Protein AF-A0A9W6WVB5-F1 (afdb_monomer_lite)

Foldseek 3Di:
DPDPPVDDPCPPAAADDPPFPFQVVVLVVLQVCVVVVHDDDQADWTQTPVRHIDTNCVSHPCNVVVCCQPPVPVDPPVVVVCVVVVVVVVVVVVVVVVVVVVVVVVVVVVVVVVVVVVVVVVVVVVVCVVPPPPVVVPDDPPPVVVVVVVVVVVVVVVVCCVVVDDDDDDPDPPPPDPDDDDDDDDDDDDDDDDDPPDDDDDDDD

Structure (mmCIF, N/CA/C/O backbone):
data_AF-A0A9W6WVB5-F1
#
_entry.id   AF-A0A9W6WVB5-F1
#
loop_
_atom_site.group_PDB
_atom_site.id
_atom_site.type_symbol
_atom_site.label_atom_id
_atom_site.label_alt_id
_atom_site.label_comp_id
_atom_site.label_asym_id
_atom_site.label_entity_id
_atom_site.label_seq_id
_atom_site.pdbx_PDB_ins_code
_atom_site.Cartn_x
_atom_site.Cart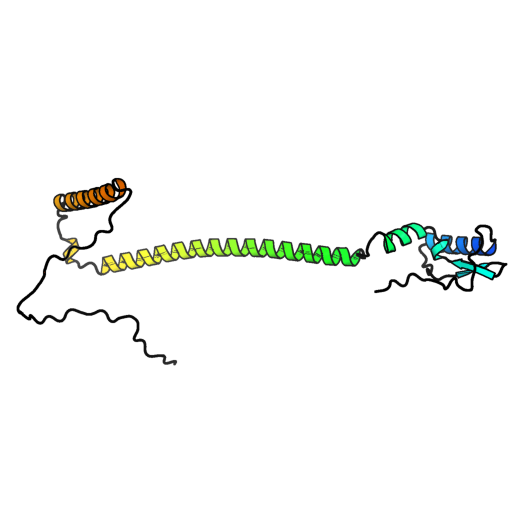n_y
_atom_site.Cartn_z
_atom_site.occupancy
_atom_site.B_iso_or_equiv
_atom_site.auth_seq_id
_atom_site.auth_comp_id
_atom_site.auth_asym_id
_atom_site.auth_atom_id
_atom_site.pdbx_PDB_model_num
ATOM 1 N N . MET A 1 1 ? -5.175 -12.514 -11.719 1.00 35.47 1 MET A N 1
ATOM 2 C CA . MET A 1 1 ? -5.211 -11.730 -12.967 1.00 35.47 1 MET A CA 1
ATOM 3 C C . MET A 1 1 ? -3.826 -11.850 -13.559 1.00 35.47 1 MET A C 1
ATOM 5 O O . MET A 1 1 ? -2.894 -11.428 -12.893 1.00 35.47 1 MET A O 1
ATOM 9 N N . LEU A 1 2 ? -3.673 -12.553 -14.685 1.00 35.03 2 LEU A N 1
ATOM 10 C CA . LEU A 1 2 ? -2.378 -12.648 -15.354 1.00 35.03 2 LEU A CA 1
ATOM 11 C C . LEU A 1 2 ? -2.014 -11.234 -15.793 1.00 35.03 2 LEU A C 1
ATOM 13 O O . LEU A 1 2 ? -2.687 -10.659 -16.649 1.00 35.03 2 LEU A O 1
ATOM 17 N N . THR A 1 3 ? -1.030 -10.644 -15.123 1.00 42.16 3 THR A N 1
ATOM 18 C CA . THR A 1 3 ? -0.390 -9.423 -15.581 1.00 42.16 3 THR A CA 1
ATOM 19 C C . THR A 1 3 ? 0.065 -9.695 -17.003 1.00 42.16 3 THR A C 1
ATOM 21 O O . THR A 1 3 ? 0.748 -10.681 -17.275 1.00 42.16 3 THR A O 1
ATOM 24 N N . ASN A 1 4 ? -0.407 -8.861 -17.923 1.00 47.16 4 ASN A N 1
ATOM 25 C CA . ASN A 1 4 ? 0.010 -8.851 -19.312 1.00 47.16 4 ASN A CA 1
ATOM 26 C C . ASN A 1 4 ? 1.457 -8.338 -19.338 1.00 47.16 4 ASN A C 1
ATOM 28 O O . ASN A 1 4 ? 1.728 -7.209 -19.735 1.00 47.16 4 ASN A O 1
ATOM 32 N N . VAL A 1 5 ? 2.383 -9.135 -18.798 1.00 54.31 5 VAL A N 1
ATOM 33 C CA . VAL A 1 5 ? 3.798 -9.027 -19.114 1.00 54.31 5 VAL A CA 1
ATOM 34 C C . VAL A 1 5 ? 3.801 -9.250 -20.613 1.00 54.31 5 VAL A C 1
ATOM 36 O O . VAL A 1 5 ? 3.463 -10.350 -21.045 1.00 54.31 5 VAL A O 1
ATOM 39 N N . GLY A 1 6 ? 4.006 -8.182 -21.385 1.00 52.47 6 GLY A N 1
ATOM 40 C CA . GLY A 1 6 ? 4.006 -8.200 -22.843 1.00 52.47 6 GLY A CA 1
ATOM 41 C C . GLY A 1 6 ? 5.079 -9.160 -23.335 1.00 52.47 6 GLY A C 1
ATOM 42 O O . GLY A 1 6 ? 6.199 -8.763 -23.628 1.00 52.47 6 GLY A O 1
ATOM 43 N N . GLY A 1 7 ? 4.748 -10.444 -23.332 1.00 57.16 7 GLY A N 1
ATOM 44 C CA . GLY A 1 7 ? 5.578 -11.520 -23.812 1.00 57.16 7 GLY A CA 1
ATOM 45 C C . GLY A 1 7 ? 5.371 -11.601 -25.306 1.00 57.16 7 GLY A C 1
ATOM 46 O O . GLY A 1 7 ? 4.250 -11.757 -25.786 1.00 57.16 7 GLY A O 1
ATOM 47 N N . TYR A 1 8 ? 6.460 -11.472 -26.038 1.00 58.94 8 TYR A N 1
ATOM 48 C CA . TYR A 1 8 ? 6.496 -11.773 -27.452 1.00 58.94 8 TYR A CA 1
ATOM 49 C C . TYR A 1 8 ? 6.905 -13.246 -27.605 1.00 58.94 8 TYR A C 1
ATOM 51 O O . TYR A 1 8 ? 7.750 -13.733 -26.847 1.00 58.94 8 TYR A O 1
ATOM 59 N N . PRO A 1 9 ? 6.302 -13.989 -28.543 1.00 56.44 9 PRO A N 1
ATOM 60 C CA . PRO A 1 9 ? 6.686 -15.370 -28.791 1.00 56.44 9 PRO A CA 1
ATOM 61 C C . PRO A 1 9 ? 8.095 -15.413 -29.405 1.00 56.44 9 PRO A C 1
ATOM 63 O O . PRO A 1 9 ? 8.292 -15.045 -30.562 1.00 56.44 9 PRO A O 1
ATOM 66 N N . MET A 1 10 ? 9.069 -15.877 -28.617 1.00 60.62 10 MET A N 1
ATOM 67 C CA . MET A 1 10 ? 10.468 -16.095 -29.027 1.00 60.62 10 MET A CA 1
ATOM 68 C C . MET A 1 10 ? 10.643 -17.262 -30.011 1.00 60.62 10 MET A C 1
ATOM 70 O O . MET A 1 10 ? 11.720 -17.416 -30.574 1.00 60.62 10 MET A O 1
ATOM 74 N N . ASP A 1 11 ? 9.610 -18.079 -30.249 1.00 61.88 11 ASP A N 1
ATOM 75 C CA . ASP A 1 11 ? 9.739 -19.325 -31.022 1.00 61.88 11 ASP A CA 1
ATOM 76 C C . ASP A 1 11 ? 10.232 -19.121 -32.468 1.00 61.88 11 ASP A C 1
ATOM 78 O O . ASP A 1 11 ? 10.827 -20.030 -33.038 1.00 61.88 11 ASP A O 1
ATOM 82 N N . ASN A 1 12 ? 10.029 -17.931 -33.052 1.00 71.12 12 ASN A N 1
ATOM 83 C CA . ASN A 1 12 ? 10.400 -17.628 -34.442 1.00 71.12 12 ASN A CA 1
ATOM 84 C C . ASN A 1 12 ? 11.332 -16.416 -34.605 1.00 71.12 12 ASN A C 1
ATOM 86 O O . ASN A 1 12 ? 11.679 -16.078 -35.737 1.00 71.12 12 ASN A O 1
ATOM 90 N N . PHE A 1 13 ? 11.718 -15.744 -33.518 1.00 75.31 13 PHE A N 1
ATOM 91 C CA . PHE A 1 13 ? 12.487 -14.499 -33.585 1.00 75.31 13 PHE A CA 1
ATOM 92 C C . PHE A 1 13 ? 13.658 -14.534 -32.613 1.00 75.31 13 PHE A C 1
ATOM 94 O O . PHE A 1 13 ? 13.507 -14.908 -31.454 1.00 75.31 13 PHE A O 1
ATOM 101 N N . THR A 1 14 ? 14.831 -14.118 -33.081 1.00 87.25 14 THR A N 1
ATOM 102 C CA . THR A 1 14 ? 16.026 -13.960 -32.252 1.00 87.25 14 THR A CA 1
ATOM 103 C C . THR A 1 14 ? 16.121 -12.527 -31.743 1.00 87.25 14 THR A C 1
ATOM 105 O O . THR A 1 14 ? 15.833 -11.580 -32.476 1.00 87.25 14 THR A O 1
ATOM 108 N N . TYR A 1 15 ? 16.531 -12.347 -30.486 1.00 87.88 15 TYR A N 1
ATOM 109 C CA . TYR A 1 15 ? 16.834 -11.011 -29.973 1.00 87.88 15 TYR A CA 1
ATOM 110 C C . TYR A 1 15 ? 18.116 -10.475 -30.629 1.00 87.88 15 TYR A C 1
ATOM 112 O O . TYR A 1 15 ? 19.052 -11.246 -30.865 1.00 87.88 15 TYR A O 1
ATOM 120 N N . CYS A 1 16 ? 18.157 -9.181 -30.948 1.00 89.69 16 CYS A N 1
ATOM 121 C CA . CYS A 1 16 ? 19.331 -8.566 -31.567 1.00 89.69 16 CYS A CA 1
ATOM 122 C C . CYS A 1 16 ? 20.558 -8.591 -30.645 1.00 89.69 16 CYS A C 1
ATOM 124 O O . CYS A 1 16 ? 20.440 -8.561 -29.421 1.00 89.69 16 CYS A O 1
ATOM 126 N N . SER A 1 17 ? 21.753 -8.626 -31.245 1.00 88.38 17 SER A N 1
ATOM 127 C CA . SER A 1 17 ? 22.994 -8.383 -30.501 1.00 88.38 17 SER A CA 1
ATOM 128 C C . SER A 1 17 ? 23.000 -6.954 -29.951 1.00 88.38 17 SER A C 1
ATOM 130 O O . SER A 1 17 ? 22.410 -6.061 -30.560 1.00 88.38 17 SER A O 1
ATOM 132 N N . SER A 1 18 ? 23.716 -6.716 -28.850 1.00 82.62 18 SER A N 1
ATOM 133 C CA . SER A 1 18 ? 23.875 -5.375 -28.262 1.00 82.62 18 SER A CA 1
ATOM 134 C C . SER A 1 18 ? 24.492 -4.358 -29.226 1.00 82.62 18 SER A C 1
ATOM 136 O O . SER A 1 18 ? 24.286 -3.159 -29.072 1.00 82.62 18 SER A O 1
ATOM 138 N N . ASP A 1 19 ? 25.239 -4.843 -30.218 1.00 85.50 19 ASP A N 1
ATOM 139 C CA . ASP A 1 19 ? 26.002 -4.018 -31.158 1.00 85.50 19 ASP A CA 1
ATOM 140 C C . ASP A 1 19 ? 25.236 -3.732 -32.464 1.00 85.50 19 ASP A C 1
ATOM 142 O O . ASP A 1 19 ? 25.793 -3.157 -33.400 1.00 85.50 19 ASP A O 1
ATOM 146 N N . ASP A 1 20 ? 23.969 -4.148 -32.563 1.00 91.44 20 ASP A N 1
ATOM 147 C CA . ASP A 1 20 ? 23.137 -3.870 -33.733 1.00 91.44 20 ASP A CA 1
ATOM 148 C C . ASP A 1 20 ? 22.820 -2.364 -33.828 1.00 91.44 20 ASP A C 1
ATOM 150 O O . ASP A 1 20 ? 22.287 -1.736 -32.903 1.00 91.44 20 ASP A O 1
ATOM 154 N N . ALA A 1 21 ? 23.174 -1.761 -34.964 1.00 91.19 21 ALA A N 1
ATOM 155 C CA . ALA A 1 21 ? 23.056 -0.320 -35.176 1.00 91.19 21 ALA A CA 1
ATOM 156 C C . ALA A 1 21 ? 21.591 0.152 -35.214 1.00 91.19 21 ALA A C 1
ATOM 158 O O . ALA A 1 21 ? 21.279 1.261 -34.776 1.00 91.19 21 ALA A O 1
ATOM 159 N N . VAL A 1 22 ? 20.679 -0.689 -35.709 1.00 92.75 22 VAL A N 1
ATOM 160 C CA . VAL A 1 22 ? 19.250 -0.366 -35.793 1.00 92.75 22 VAL A CA 1
ATOM 161 C C . VAL A 1 22 ? 18.620 -0.461 -34.410 1.00 92.75 22 VAL A C 1
ATOM 163 O O . VAL A 1 22 ? 17.901 0.450 -33.989 1.00 92.75 22 VAL A O 1
ATOM 166 N N . CYS A 1 23 ? 18.943 -1.518 -33.666 1.00 92.06 23 CYS A N 1
ATOM 167 C CA . CYS A 1 23 ? 18.436 -1.676 -32.314 1.00 92.06 23 CYS A CA 1
ATOM 168 C C . CYS A 1 23 ? 18.932 -0.570 -31.369 1.00 92.06 23 CYS A C 1
ATOM 170 O O . CYS A 1 23 ? 18.131 0.009 -30.633 1.00 92.06 23 CYS A O 1
ATOM 172 N N . SER A 1 24 ? 20.217 -0.215 -31.434 1.00 91.81 24 SER A N 1
ATOM 173 C CA . SER A 1 24 ? 20.784 0.869 -30.617 1.00 91.81 24 SER A CA 1
ATOM 174 C C . SER A 1 24 ? 20.188 2.247 -30.944 1.00 91.81 24 SER A C 1
ATOM 176 O O . SER A 1 24 ? 19.998 3.075 -30.051 1.00 91.81 24 SER A O 1
ATOM 178 N N . ALA A 1 25 ? 19.816 2.502 -32.202 1.00 93.19 25 ALA A N 1
ATOM 179 C CA . ALA A 1 25 ? 19.083 3.714 -32.569 1.00 93.19 25 ALA A CA 1
ATOM 180 C C . ALA A 1 25 ? 17.651 3.725 -31.996 1.00 93.19 25 ALA A C 1
ATOM 182 O O . ALA A 1 25 ? 17.182 4.748 -31.486 1.00 93.19 25 ALA A O 1
ATOM 183 N N . CYS A 1 26 ? 16.961 2.583 -32.048 1.00 93.12 26 CYS A N 1
ATOM 184 C CA . CYS A 1 26 ? 15.625 2.413 -31.479 1.00 93.12 26 CYS A CA 1
ATOM 185 C C . CYS A 1 26 ? 15.623 2.567 -29.947 1.00 93.12 26 CYS A C 1
ATOM 187 O O . CYS A 1 26 ? 14.789 3.302 -29.408 1.00 93.12 26 CYS A O 1
ATOM 189 N N . SER A 1 27 ? 16.585 1.955 -29.251 1.00 91.62 27 SER A N 1
ATOM 190 C CA . SER A 1 27 ? 16.731 2.080 -27.797 1.00 91.62 27 SER A CA 1
ATOM 191 C C . SER A 1 27 ? 17.041 3.506 -27.358 1.00 91.62 27 SER A C 1
ATOM 193 O O . SER A 1 27 ? 16.454 3.981 -26.380 1.00 91.62 27 SER A O 1
ATOM 195 N N . ALA A 1 28 ? 17.884 4.226 -28.103 1.00 93.12 28 ALA A N 1
ATOM 196 C CA . ALA A 1 28 ? 18.161 5.634 -27.842 1.00 93.12 28 ALA A CA 1
ATOM 197 C C . ALA A 1 28 ? 16.881 6.479 -27.915 1.00 93.12 28 ALA A C 1
ATOM 199 O O . ALA A 1 28 ? 16.617 7.261 -27.004 1.00 93.12 28 ALA A O 1
ATOM 200 N N . ASN A 1 29 ? 16.044 6.269 -28.937 1.00 93.69 29 ASN A N 1
ATOM 201 C CA . ASN A 1 29 ? 14.778 6.989 -29.089 1.00 93.69 29 ASN A CA 1
ATOM 202 C C . ASN A 1 29 ? 13.807 6.702 -27.929 1.00 93.69 29 ASN A C 1
ATOM 204 O O . ASN A 1 29 ? 13.289 7.627 -27.303 1.00 93.69 29 ASN A O 1
ATOM 208 N N . TRP A 1 30 ? 13.617 5.427 -27.572 1.00 93.12 30 TRP A N 1
ATOM 209 C CA . TRP A 1 30 ? 12.780 5.055 -26.424 1.00 93.12 30 TRP A CA 1
ATOM 210 C C . TRP A 1 30 ? 13.305 5.630 -25.111 1.00 93.12 30 TRP A C 1
ATOM 212 O O . TRP A 1 30 ? 12.521 6.086 -24.283 1.00 93.12 30 TRP A O 1
ATOM 222 N N . THR A 1 31 ? 14.623 5.660 -24.932 1.00 91.50 31 THR A N 1
ATOM 223 C CA . THR A 1 31 ? 15.254 6.242 -23.745 1.00 91.50 31 THR A CA 1
ATOM 224 C C . THR A 1 31 ? 15.058 7.756 -23.701 1.00 91.50 31 THR A C 1
ATOM 226 O O . THR A 1 31 ? 14.773 8.306 -22.640 1.00 91.50 31 THR A O 1
ATOM 229 N N . THR A 1 32 ? 15.153 8.449 -24.839 1.00 93.56 32 THR A N 1
ATOM 230 C CA . THR A 1 32 ? 14.854 9.885 -24.924 1.00 93.56 32 THR A CA 1
ATOM 231 C C . THR A 1 32 ? 13.395 10.175 -24.585 1.00 93.56 32 THR A C 1
ATOM 233 O O . THR A 1 32 ? 13.145 11.035 -23.742 1.00 93.56 32 THR A O 1
ATOM 236 N N . ALA A 1 33 ? 12.449 9.438 -25.173 1.00 90.94 33 ALA A N 1
ATOM 237 C CA . ALA A 1 33 ? 11.023 9.577 -24.876 1.00 90.94 33 ALA A CA 1
ATOM 238 C C . ALA A 1 33 ? 10.728 9.302 -23.390 1.00 90.94 33 ALA A C 1
ATOM 240 O O . ALA A 1 33 ? 10.061 10.094 -22.727 1.00 90.94 33 ALA A O 1
ATOM 241 N N . TYR A 1 34 ? 11.319 8.242 -22.830 1.00 88.81 34 TYR A N 1
ATOM 242 C CA . TYR A 1 34 ? 11.208 7.918 -21.409 1.00 88.81 34 TYR A CA 1
ATOM 243 C C . TYR A 1 34 ? 11.729 9.052 -20.513 1.00 88.81 34 TYR A C 1
ATOM 245 O O . TYR A 1 34 ? 11.042 9.483 -19.588 1.00 88.81 34 TYR A O 1
ATOM 253 N N . ASN A 1 35 ? 12.913 9.592 -20.815 1.00 90.00 35 ASN A N 1
ATOM 254 C CA . ASN A 1 35 ? 13.504 10.698 -20.055 1.00 90.00 35 ASN A CA 1
ATOM 255 C C . ASN A 1 35 ? 12.709 12.007 -20.190 1.00 90.00 35 ASN A C 1
ATOM 257 O O . ASN A 1 35 ? 12.727 12.831 -19.277 1.00 90.00 35 ASN A O 1
ATOM 261 N N . ALA A 1 36 ? 12.001 12.200 -21.304 1.00 92.62 36 ALA A N 1
ATOM 262 C CA . ALA A 1 36 ? 11.077 13.314 -21.506 1.00 92.62 36 ALA A CA 1
ATOM 263 C C . ALA A 1 36 ? 9.736 13.133 -20.762 1.00 92.62 36 ALA A C 1
ATOM 265 O O . ALA A 1 36 ? 8.912 14.047 -20.756 1.00 92.62 36 ALA A O 1
ATOM 266 N N . GLY A 1 37 ? 9.515 11.982 -20.116 1.00 87.31 37 GLY A N 1
ATOM 267 C CA . GLY A 1 37 ? 8.251 11.638 -19.464 1.00 87.31 37 GLY A CA 1
ATOM 268 C C . GLY A 1 37 ? 7.144 11.259 -20.450 1.00 87.31 37 GLY A C 1
ATOM 269 O O . GLY A 1 37 ? 5.968 11.249 -20.081 1.00 87.31 37 GLY A O 1
ATOM 270 N N . GLU A 1 38 ? 7.497 10.967 -21.701 1.00 89.56 38 GLU A N 1
ATOM 271 C CA . GLU A 1 38 ? 6.557 10.485 -22.702 1.00 89.56 38 GLU A CA 1
ATOM 272 C C . GLU A 1 38 ? 6.243 9.002 -22.486 1.00 89.56 38 GLU A C 1
ATOM 274 O O . GLU A 1 38 ? 7.054 8.214 -21.993 1.00 89.56 38 GLU A O 1
ATOM 279 N N . TYR A 1 39 ? 5.030 8.606 -22.868 1.00 84.38 39 TYR A N 1
ATOM 280 C CA . TYR A 1 39 ? 4.605 7.221 -22.755 1.00 84.38 39 TYR A CA 1
ATOM 281 C C . TYR A 1 39 ? 5.256 6.366 -23.845 1.00 84.38 39 TYR A C 1
ATOM 283 O O . TYR A 1 39 ? 4.928 6.490 -25.026 1.00 84.38 39 TYR A O 1
ATOM 291 N N . VAL A 1 40 ? 6.128 5.447 -23.432 1.00 85.81 40 VAL A N 1
ATOM 292 C CA . VAL A 1 40 ? 6.693 4.414 -24.303 1.00 85.81 40 VAL A CA 1
ATOM 293 C C . VAL A 1 40 ? 5.948 3.100 -24.049 1.00 85.81 40 VAL A C 1
ATOM 295 O O . VAL A 1 40 ? 6.002 2.576 -22.934 1.00 85.81 40 VAL A O 1
ATOM 298 N N . PRO A 1 41 ? 5.255 2.530 -25.051 1.00 84.19 41 PRO A N 1
ATOM 299 C CA . PRO A 1 41 ? 4.610 1.232 -24.900 1.00 84.19 41 PRO A CA 1
ATOM 300 C C . PRO A 1 41 ? 5.654 0.155 -24.597 1.00 84.19 41 PRO A C 1
ATOM 302 O O . PRO A 1 41 ? 6.660 0.073 -25.299 1.00 84.19 41 PRO A O 1
ATOM 305 N N . SER A 1 42 ? 5.401 -0.718 -23.619 1.00 80.25 42 SER A N 1
ATOM 306 C CA . SER A 1 42 ? 6.296 -1.840 -23.276 1.00 80.25 42 SER A CA 1
ATOM 307 C C . SER A 1 42 ? 6.386 -2.910 -24.370 1.00 80.25 42 SER A C 1
ATOM 309 O O . SER A 1 42 ? 7.314 -3.708 -24.382 1.00 80.25 42 SER A O 1
ATOM 311 N N . THR A 1 43 ? 5.434 -2.917 -25.303 1.00 83.00 43 THR A N 1
ATOM 312 C CA . THR A 1 43 ? 5.393 -3.814 -26.465 1.00 83.00 43 THR A CA 1
ATOM 313 C C . THR A 1 43 ? 5.976 -3.176 -27.728 1.00 83.00 43 THR A C 1
ATOM 315 O O . THR A 1 43 ? 5.822 -3.735 -28.813 1.00 83.00 43 THR A O 1
ATOM 318 N N . ALA A 1 44 ? 6.568 -1.980 -27.634 1.00 87.44 44 ALA A N 1
ATOM 319 C CA . ALA A 1 44 ? 7.196 -1.343 -28.784 1.00 87.44 44 ALA A CA 1
ATOM 320 C C . ALA A 1 44 ? 8.417 -2.165 -29.215 1.00 87.44 44 ALA A C 1
ATOM 322 O O . ALA A 1 44 ? 9.298 -2.453 -28.405 1.00 87.44 44 ALA A O 1
ATOM 323 N N . MET A 1 45 ? 8.441 -2.544 -30.492 1.00 88.44 45 MET A N 1
ATOM 324 C CA . MET A 1 45 ? 9.462 -3.411 -31.072 1.00 88.44 45 MET A CA 1
ATOM 325 C C . MET A 1 45 ? 10.163 -2.730 -32.242 1.00 88.44 45 MET A C 1
ATOM 327 O O . MET A 1 45 ? 9.566 -1.924 -32.958 1.00 88.44 45 MET A O 1
ATOM 331 N N . CYS A 1 46 ? 11.417 -3.101 -32.448 1.00 91.19 46 CYS A N 1
ATOM 332 C CA . CYS A 1 46 ? 12.246 -2.683 -33.567 1.00 91.19 46 CYS A CA 1
ATOM 333 C C . CYS A 1 46 ? 12.895 -3.929 -34.179 1.00 91.19 46 CYS A C 1
ATOM 335 O O . CYS A 1 46 ? 13.247 -4.857 -33.450 1.00 91.19 46 CYS A O 1
ATOM 337 N N . VAL A 1 47 ? 12.992 -3.975 -35.508 1.00 91.25 47 VAL A N 1
ATOM 338 C CA . VAL A 1 47 ? 13.581 -5.102 -36.245 1.00 91.25 47 VAL A CA 1
ATOM 339 C C . VAL A 1 47 ? 14.947 -4.665 -36.756 1.00 91.25 47 VAL A C 1
ATOM 341 O O . VAL A 1 47 ? 15.026 -3.671 -37.477 1.00 91.25 47 VAL A O 1
ATOM 344 N N . GLY A 1 48 ? 15.997 -5.380 -36.356 1.00 89.12 48 GLY A N 1
ATOM 345 C CA . GLY A 1 48 ? 17.374 -5.114 -36.767 1.00 89.12 48 GLY A CA 1
ATOM 346 C C . GLY A 1 48 ? 17.703 -5.637 -38.165 1.00 89.12 48 GLY A C 1
ATOM 347 O O . GLY A 1 48 ? 16.889 -6.302 -38.811 1.00 89.12 48 GLY A O 1
ATOM 348 N N . ASP A 1 49 ? 18.930 -5.385 -38.622 1.00 84.81 49 ASP A N 1
ATOM 349 C CA . ASP A 1 49 ? 19.352 -5.647 -40.011 1.00 84.81 49 ASP A CA 1
ATOM 350 C C . ASP A 1 49 ? 19.296 -7.134 -40.404 1.00 84.81 49 ASP A C 1
ATOM 352 O O . ASP A 1 49 ? 19.102 -7.484 -41.569 1.00 84.81 49 ASP A O 1
ATOM 356 N N . SER A 1 50 ? 19.441 -8.030 -39.426 1.00 83.88 50 SER A N 1
ATOM 357 C CA . SER A 1 50 ? 19.406 -9.488 -39.619 1.00 83.88 50 SER A CA 1
ATOM 358 C C . SER A 1 50 ? 18.013 -10.111 -39.448 1.00 83.88 50 SER A C 1
ATOM 360 O O . SER A 1 50 ? 17.882 -11.335 -39.471 1.00 83.88 50 SER A O 1
ATOM 362 N N . GLY A 1 51 ? 16.968 -9.295 -39.260 1.00 86.06 51 GLY A N 1
ATOM 363 C CA . GLY A 1 51 ? 15.623 -9.773 -38.913 1.00 86.06 51 GLY A CA 1
ATOM 364 C C . GLY A 1 51 ? 15.468 -10.170 -37.440 1.00 86.06 51 GLY A C 1
ATOM 365 O O . GLY A 1 51 ? 14.443 -10.734 -37.058 1.00 86.06 51 GLY A O 1
ATOM 366 N N . CYS A 1 52 ? 16.473 -9.874 -36.613 1.00 89.00 52 CYS A N 1
ATOM 367 C CA . CYS A 1 52 ? 16.378 -9.948 -35.161 1.00 89.00 52 CYS A CA 1
ATOM 368 C C . CYS A 1 52 ? 15.440 -8.859 -34.621 1.00 89.00 52 CYS A C 1
ATOM 370 O O . CYS A 1 52 ? 15.171 -7.866 -35.299 1.00 89.00 52 CYS A O 1
ATOM 372 N N . ILE A 1 53 ? 14.955 -9.017 -33.393 1.00 89.94 53 ILE A N 1
ATOM 373 C CA . ILE A 1 53 ? 14.066 -8.044 -32.750 1.00 89.94 53 ILE A CA 1
ATOM 374 C C . ILE A 1 53 ? 14.677 -7.475 -31.477 1.00 89.94 53 ILE A C 1
ATOM 376 O O . ILE A 1 53 ? 15.429 -8.151 -30.777 1.00 89.94 53 ILE A O 1
ATOM 380 N N . CYS A 1 54 ? 14.305 -6.247 -31.140 1.00 89.81 54 CYS A N 1
ATOM 381 C CA . CYS A 1 54 ? 14.519 -5.704 -29.810 1.00 89.81 54 CYS A CA 1
ATOM 382 C C . CYS A 1 54 ? 13.343 -4.862 -29.331 1.00 89.81 54 CYS A C 1
ATOM 384 O O . CYS A 1 54 ? 12.498 -4.438 -30.124 1.00 89.81 54 CYS A O 1
ATOM 386 N N . LEU A 1 55 ? 13.242 -4.699 -28.013 1.00 89.25 55 LEU A N 1
ATOM 387 C CA . LEU A 1 55 ? 12.020 -4.241 -27.357 1.00 89.25 55 LEU A CA 1
ATOM 388 C C . LEU A 1 55 ? 12.301 -3.133 -26.366 1.00 89.25 55 LEU A C 1
ATOM 390 O O . LEU A 1 55 ? 13.250 -3.201 -25.585 1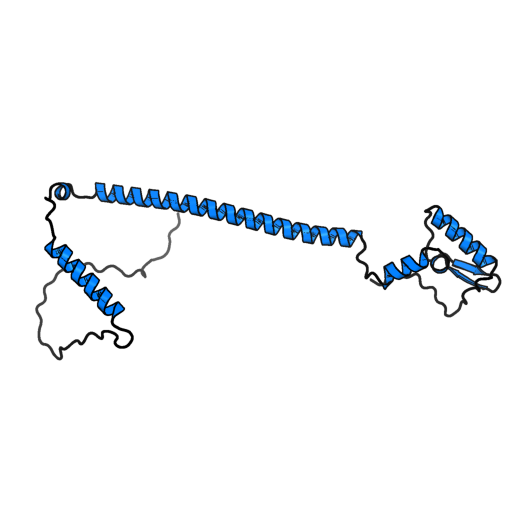.00 89.25 55 LEU A O 1
ATOM 394 N N . SER A 1 56 ? 11.390 -2.170 -26.315 1.00 89.00 56 SER A N 1
ATOM 395 C CA . SER A 1 56 ? 11.465 -1.061 -25.368 1.00 89.00 56 SER A CA 1
ATOM 396 C C . SER A 1 56 ? 11.522 -1.535 -23.915 1.00 89.00 56 SER A C 1
ATOM 398 O O . SER A 1 56 ? 12.289 -0.991 -23.126 1.00 89.00 56 SER A O 1
ATOM 400 N N . SER A 1 57 ? 10.787 -2.588 -23.544 1.00 85.12 57 SER A N 1
ATOM 401 C CA . SER A 1 57 ? 10.800 -3.133 -22.179 1.00 85.12 57 SER A CA 1
ATOM 402 C C . SER A 1 57 ? 12.157 -3.694 -21.745 1.00 85.12 57 SER A C 1
ATOM 404 O O . SER A 1 57 ? 12.416 -3.809 -20.550 1.00 85.12 57 SER A O 1
ATOM 406 N N . CYS A 1 58 ? 12.998 -4.096 -22.700 1.00 85.94 58 CYS A N 1
ATOM 407 C CA . CYS A 1 58 ? 14.314 -4.676 -22.443 1.00 85.94 58 CYS A CA 1
ATOM 408 C C . CYS A 1 58 ? 15.434 -3.630 -22.516 1.00 85.94 58 CYS A C 1
ATOM 410 O O . CYS A 1 58 ? 16.436 -3.781 -21.827 1.00 85.94 58 CYS A O 1
ATOM 412 N N . GLU A 1 59 ? 15.247 -2.582 -23.316 1.00 87.69 59 GLU A N 1
ATOM 413 C CA . GLU A 1 59 ? 16.266 -1.561 -23.582 1.00 87.69 59 GLU A CA 1
ATOM 414 C C . GLU A 1 59 ? 16.106 -0.281 -22.742 1.00 87.69 59 GLU A C 1
ATOM 416 O O . GLU A 1 59 ? 17.040 0.509 -22.624 1.00 87.69 59 GLU A O 1
ATOM 421 N N . THR A 1 60 ? 14.926 -0.030 -22.167 1.00 87.00 60 THR A N 1
ATOM 422 C CA . THR A 1 60 ? 14.688 1.178 -21.358 1.00 87.00 60 THR A CA 1
ATOM 423 C C . THR A 1 60 ? 15.313 1.076 -19.959 1.00 87.00 60 THR A C 1
ATOM 425 O O . THR A 1 60 ? 15.343 -0.003 -19.363 1.00 87.00 60 THR A O 1
ATOM 428 N N . PRO A 1 61 ? 15.758 2.205 -19.368 1.00 83.50 61 PRO A N 1
ATOM 429 C CA . PRO A 1 61 ? 16.440 2.210 -18.068 1.00 83.50 61 PRO A CA 1
ATOM 430 C C . PRO A 1 61 ? 15.559 1.748 -16.895 1.00 83.50 61 PRO A C 1
ATOM 432 O O . PRO A 1 61 ? 16.084 1.336 -15.870 1.00 83.50 61 PRO A O 1
ATOM 435 N N . ASN A 1 62 ? 14.231 1.760 -17.045 1.00 81.38 62 ASN A N 1
ATOM 436 C CA . ASN A 1 62 ? 13.283 1.295 -16.026 1.00 81.38 62 ASN A CA 1
ATOM 437 C C . ASN A 1 62 ? 13.118 -0.233 -15.985 1.00 81.38 62 ASN A C 1
ATOM 439 O O . ASN A 1 62 ? 12.229 -0.737 -15.299 1.00 81.38 62 ASN A O 1
ATOM 443 N N . ARG A 1 63 ? 13.896 -0.989 -16.768 1.00 83.06 63 ARG A N 1
ATOM 444 C CA . ARG A 1 63 ? 13.762 -2.447 -16.860 1.00 83.06 63 ARG A CA 1
ATOM 445 C C . ARG A 1 63 ? 13.851 -3.108 -15.488 1.00 83.06 63 ARG A C 1
ATOM 447 O O . ARG A 1 63 ? 12.971 -3.889 -15.137 1.00 83.06 63 ARG A O 1
ATOM 454 N N . ASP A 1 64 ? 14.903 -2.809 -14.734 1.00 81.50 64 ASP A N 1
ATOM 455 C CA . ASP A 1 64 ? 15.178 -3.498 -13.473 1.00 81.50 64 ASP A CA 1
ATOM 456 C C . ASP A 1 64 ? 14.143 -3.132 -12.405 1.00 81.50 64 ASP A C 1
ATOM 458 O O . ASP A 1 64 ? 13.607 -4.025 -11.750 1.00 81.50 64 ASP A O 1
ATOM 462 N N . ASP A 1 65 ? 13.767 -1.856 -12.325 1.00 80.31 65 ASP A N 1
ATOM 463 C CA . ASP A 1 65 ? 12.688 -1.382 -11.454 1.00 80.31 65 ASP A CA 1
ATOM 464 C C . ASP A 1 65 ? 11.353 -2.053 -11.817 1.00 80.31 65 ASP A C 1
ATOM 466 O O . ASP A 1 65 ? 10.669 -2.594 -10.952 1.00 80.31 65 ASP A O 1
ATOM 470 N N . THR A 1 66 ? 11.027 -2.156 -13.111 1.00 75.38 66 THR A N 1
ATOM 471 C CA . THR A 1 66 ? 9.814 -2.847 -13.589 1.00 75.38 66 THR A CA 1
ATOM 472 C C . THR A 1 66 ? 9.833 -4.343 -13.260 1.00 75.38 66 THR A C 1
ATOM 474 O O . THR A 1 66 ? 8.782 -4.937 -13.002 1.00 75.38 66 THR A O 1
ATOM 477 N N . ILE A 1 67 ? 11.003 -4.988 -13.283 1.00 77.56 67 ILE A N 1
ATOM 478 C CA . ILE A 1 67 ? 11.145 -6.395 -12.887 1.00 77.56 67 ILE A CA 1
ATOM 479 C C . ILE A 1 67 ? 10.914 -6.529 -11.380 1.00 77.56 67 ILE A C 1
ATOM 481 O O . ILE A 1 67 ? 10.130 -7.380 -10.960 1.00 77.56 67 ILE A O 1
ATOM 485 N N . VAL A 1 68 ? 11.549 -5.688 -10.567 1.00 80.31 68 VAL A N 1
ATOM 486 C CA . VAL A 1 68 ? 11.392 -5.718 -9.107 1.00 80.31 68 VAL A CA 1
ATOM 487 C C . VAL A 1 68 ? 9.941 -5.439 -8.709 1.00 80.31 68 VAL A C 1
ATOM 489 O O . VAL A 1 68 ? 9.370 -6.200 -7.926 1.00 80.31 68 VAL A O 1
ATOM 492 N N . ASP A 1 69 ? 9.311 -4.427 -9.296 1.00 73.50 69 ASP A N 1
ATOM 493 C CA . ASP A 1 69 ? 7.934 -4.044 -8.983 1.00 73.50 69 ASP A CA 1
ATOM 494 C C . ASP A 1 69 ? 6.918 -5.128 -9.357 1.00 73.50 69 ASP A C 1
ATOM 496 O O . ASP A 1 69 ? 5.950 -5.340 -8.631 1.00 73.50 69 ASP A O 1
ATOM 500 N N . ASN A 1 70 ? 7.133 -5.850 -10.462 1.00 70.06 70 ASN A N 1
ATOM 501 C CA . ASN A 1 70 ? 6.206 -6.898 -10.895 1.00 70.06 70 ASN A CA 1
ATOM 502 C C . ASN A 1 70 ? 6.444 -8.254 -10.214 1.00 70.06 70 ASN A C 1
ATOM 504 O O . ASN A 1 70 ? 5.491 -9.017 -10.039 1.00 70.06 70 ASN A O 1
ATOM 508 N N . TRP A 1 71 ? 7.694 -8.585 -9.876 1.00 71.38 71 TRP A N 1
ATOM 509 C CA . TRP A 1 71 ? 8.069 -9.928 -9.413 1.00 71.38 71 TRP A CA 1
ATOM 510 C C . TRP A 1 71 ? 8.414 -9.998 -7.927 1.00 71.38 71 TRP A C 1
ATOM 512 O O . TRP A 1 71 ? 8.125 -11.007 -7.284 1.00 71.38 71 TRP A O 1
ATOM 522 N N . CYS A 1 72 ? 9.030 -8.955 -7.372 1.00 73.12 72 CYS A N 1
ATOM 523 C CA . CYS A 1 72 ? 9.507 -8.945 -5.987 1.00 73.12 72 CYS A CA 1
ATOM 524 C C . CYS A 1 72 ? 8.522 -8.260 -5.041 1.00 73.12 72 CYS A C 1
ATOM 526 O O . CYS A 1 72 ? 8.441 -8.629 -3.868 1.00 73.12 72 CYS A O 1
ATOM 528 N N . ILE A 1 73 ? 7.759 -7.289 -5.541 1.00 67.12 73 ILE A N 1
ATOM 529 C CA . ILE A 1 73 ? 6.680 -6.658 -4.791 1.00 67.12 73 ILE A CA 1
ATOM 530 C C . ILE A 1 73 ? 5.378 -7.309 -5.264 1.00 67.12 73 ILE A C 1
ATOM 532 O O . ILE A 1 73 ? 4.867 -6.937 -6.316 1.00 67.12 73 ILE A O 1
ATOM 536 N N . PRO A 1 74 ? 4.812 -8.302 -4.549 1.00 57.56 74 PRO A N 1
ATOM 537 C CA . PRO A 1 74 ? 3.480 -8.786 -4.884 1.00 57.56 74 PRO A CA 1
ATOM 538 C C . PRO A 1 74 ? 2.539 -7.584 -4.826 1.00 57.56 74 PRO A C 1
ATOM 540 O O . PRO A 1 74 ? 2.326 -7.025 -3.752 1.00 57.56 74 PRO A O 1
ATOM 543 N N . ALA A 1 75 ? 2.070 -7.155 -5.999 1.00 56.78 75 ALA A N 1
ATOM 544 C CA . ALA A 1 75 ? 1.392 -5.892 -6.235 1.00 56.78 75 ALA A CA 1
ATOM 545 C C . ALA A 1 75 ? 0.334 -5.583 -5.166 1.00 56.78 75 ALA A C 1
ATOM 547 O O . ALA A 1 75 ? -0.823 -5.992 -5.257 1.00 56.78 75 ALA A O 1
ATOM 548 N N . LEU A 1 76 ? 0.719 -4.790 -4.170 1.00 55.41 76 LEU A N 1
ATOM 549 C CA . LEU A 1 76 ? -0.183 -3.806 -3.612 1.00 55.41 76 LEU A CA 1
ATOM 550 C C . LEU A 1 76 ? 0.157 -2.526 -4.348 1.00 55.41 76 LEU A C 1
ATOM 552 O O . LEU A 1 76 ? 0.970 -1.725 -3.895 1.00 55.41 76 LEU A O 1
ATOM 556 N N . ASP A 1 77 ? -0.457 -2.395 -5.522 1.00 62.59 77 ASP A N 1
ATOM 557 C CA . ASP A 1 77 ? -0.535 -1.152 -6.270 1.00 62.59 77 ASP A CA 1
ATOM 558 C C . ASP A 1 77 ? -0.728 -0.014 -5.254 1.00 62.59 77 ASP A C 1
ATOM 560 O O . ASP A 1 77 ? -1.609 -0.103 -4.389 1.00 62.59 77 ASP A O 1
ATOM 564 N N . GLY A 1 78 ? 0.160 0.984 -5.233 1.00 62.91 78 GLY A N 1
ATOM 565 C CA . GLY A 1 78 ? 0.301 1.885 -4.077 1.00 62.91 78 GLY A CA 1
ATOM 566 C C . GLY A 1 78 ? -1.007 2.590 -3.685 1.00 62.91 78 GLY A C 1
ATOM 567 O O . GLY A 1 78 ? -1.212 2.958 -2.525 1.00 62.91 78 GLY A O 1
ATOM 568 N N . SER A 1 79 ? -1.931 2.719 -4.641 1.00 65.88 79 SER A N 1
ATOM 569 C CA . SER A 1 79 ? -3.313 3.161 -4.447 1.00 65.88 79 SER A CA 1
ATOM 570 C C . SER A 1 79 ? -4.153 2.178 -3.612 1.00 65.88 79 SER A C 1
ATOM 572 O O . SER A 1 79 ? -4.792 2.586 -2.640 1.00 65.88 79 SER A O 1
ATOM 574 N N . GLN A 1 80 ? -4.113 0.882 -3.924 1.00 68.50 80 GLN A N 1
ATOM 575 C CA . GLN A 1 80 ? -4.805 -0.172 -3.184 1.00 68.50 80 GLN A CA 1
ATOM 576 C C . GLN A 1 80 ? -4.226 -0.358 -1.787 1.00 68.50 80 GLN A C 1
ATOM 578 O O . GLN A 1 80 ? -4.997 -0.507 -0.838 1.00 68.50 80 GLN A O 1
ATOM 583 N N . PHE A 1 81 ? -2.903 -0.249 -1.622 1.00 74.06 81 PHE A N 1
ATOM 584 C CA . PHE A 1 81 ? -2.297 -0.244 -0.289 1.00 74.06 81 PHE A CA 1
ATOM 585 C C . PHE A 1 81 ? -2.868 0.884 0.573 1.00 74.06 81 PHE A C 1
ATOM 587 O O . PHE A 1 81 ? -3.299 0.648 1.699 1.00 74.06 81 PHE A O 1
ATOM 594 N N . ARG A 1 82 ? -2.921 2.111 0.038 1.00 75.88 82 ARG A N 1
ATOM 595 C CA . ARG A 1 82 ? -3.443 3.281 0.763 1.00 75.88 82 ARG A CA 1
ATOM 596 C C . ARG A 1 82 ? -4.923 3.139 1.105 1.00 75.88 82 ARG A C 1
ATOM 598 O O . ARG A 1 82 ? -5.318 3.507 2.208 1.00 75.88 82 ARG A O 1
ATOM 605 N N . LEU A 1 83 ? -5.728 2.588 0.196 1.00 80.31 83 LEU A N 1
ATOM 606 C CA . LEU A 1 83 ? -7.148 2.329 0.441 1.00 80.31 83 LEU A CA 1
ATOM 607 C C . LEU A 1 83 ? -7.351 1.273 1.533 1.00 80.31 83 LEU A C 1
ATOM 609 O O . LEU A 1 83 ? -8.091 1.512 2.486 1.00 80.31 83 LEU A O 1
ATOM 613 N N . VAL A 1 84 ? -6.664 0.132 1.439 1.00 81.38 84 VAL A N 1
ATOM 614 C CA . VAL A 1 84 ? -6.772 -0.955 2.423 1.00 81.38 84 VAL A CA 1
ATOM 615 C C . VAL A 1 84 ? -6.233 -0.511 3.783 1.00 81.38 84 VAL A C 1
ATOM 617 O O . VAL A 1 84 ? -6.906 -0.689 4.798 1.00 81.38 84 VAL A O 1
ATOM 620 N N . ALA A 1 85 ? -5.071 0.142 3.817 1.00 82.88 85 ALA A N 1
ATOM 621 C CA . ALA A 1 85 ? -4.507 0.702 5.041 1.00 82.88 85 ALA A CA 1
ATOM 622 C C . ALA A 1 85 ? -5.436 1.759 5.661 1.00 82.88 85 ALA A C 1
ATOM 624 O O . ALA A 1 85 ? -5.637 1.762 6.876 1.00 82.88 85 ALA A O 1
ATOM 625 N N . GLY A 1 86 ? -6.059 2.607 4.837 1.00 85.19 86 GLY A N 1
ATOM 626 C CA . GLY A 1 86 ? -7.049 3.589 5.277 1.00 85.19 86 GLY A CA 1
ATOM 627 C C . GLY A 1 86 ? -8.299 2.950 5.887 1.00 85.19 86 GLY A C 1
ATOM 628 O O . GLY A 1 86 ? -8.765 3.400 6.933 1.00 85.19 86 GLY A O 1
ATOM 629 N N . LEU A 1 87 ? -8.812 1.867 5.297 1.00 89.50 87 LEU A N 1
ATOM 630 C CA . LEU A 1 87 ? -9.956 1.120 5.835 1.00 89.50 87 LEU A CA 1
ATOM 631 C C . LEU A 1 87 ? -9.622 0.427 7.160 1.00 89.50 87 LEU A C 1
ATOM 633 O O . LEU A 1 87 ? -10.412 0.477 8.106 1.00 89.50 87 LEU A O 1
ATOM 637 N N . ILE A 1 88 ? -8.442 -0.182 7.268 1.00 89.19 88 ILE A N 1
ATOM 638 C CA . ILE A 1 88 ? -7.994 -0.821 8.512 1.00 89.19 88 ILE A CA 1
ATOM 639 C C . ILE A 1 88 ? -7.818 0.238 9.607 1.00 89.19 88 ILE A C 1
ATOM 641 O O . ILE A 1 88 ? -8.363 0.097 10.701 1.00 89.19 88 ILE A O 1
ATOM 645 N N . ALA A 1 89 ? -7.136 1.345 9.309 1.00 91.44 89 ALA A N 1
ATOM 646 C CA . ALA A 1 89 ? -6.961 2.431 10.269 1.00 91.44 89 ALA A CA 1
ATOM 647 C C . ALA A 1 89 ? -8.309 3.049 10.686 1.00 91.44 89 ALA A C 1
ATOM 649 O O . ALA A 1 89 ? -8.548 3.279 11.874 1.00 91.44 89 ALA A O 1
ATOM 650 N N . GLY A 1 90 ? -9.218 3.261 9.729 1.00 93.44 90 GLY A N 1
ATOM 651 C CA . GLY A 1 90 ? -10.550 3.810 9.976 1.00 93.44 90 GLY A CA 1
ATOM 652 C C . GLY A 1 90 ? -11.425 2.902 10.841 1.00 93.44 90 GLY A C 1
ATOM 653 O O . GLY A 1 90 ? -12.069 3.380 11.776 1.00 93.44 90 GLY A O 1
ATOM 654 N N . THR A 1 91 ? -11.416 1.590 10.592 1.00 94.75 91 THR A N 1
ATOM 655 C CA . THR A 1 91 ? -12.185 0.624 11.398 1.00 94.75 91 THR A CA 1
ATOM 656 C C . THR A 1 91 ? -11.659 0.537 12.830 1.00 94.75 91 THR A C 1
ATOM 658 O O . THR A 1 91 ? -12.457 0.572 13.768 1.00 94.75 91 THR A O 1
ATOM 661 N N . ILE A 1 92 ? -10.335 0.516 13.023 1.00 95.12 92 ILE A N 1
ATOM 662 C CA . ILE A 1 92 ? -9.717 0.536 14.358 1.00 95.12 92 ILE A CA 1
ATOM 663 C C . ILE A 1 92 ? -10.088 1.825 15.100 1.00 95.12 92 ILE A C 1
ATOM 665 O O . ILE A 1 92 ? -10.535 1.765 16.247 1.00 95.12 92 ILE A O 1
ATOM 669 N N . ALA A 1 93 ? -9.967 2.986 14.450 1.00 95.56 93 ALA A N 1
ATOM 670 C CA . ALA A 1 93 ? -10.326 4.267 15.055 1.00 95.56 93 ALA A CA 1
ATOM 671 C C . ALA A 1 93 ? -11.806 4.309 15.473 1.00 95.56 93 ALA A C 1
ATOM 673 O O . ALA A 1 93 ? -12.123 4.729 16.589 1.00 95.56 93 ALA A O 1
ATOM 674 N N . LEU A 1 94 ? -12.710 3.811 14.624 1.00 96.19 94 LEU A N 1
ATOM 675 C CA . LEU A 1 94 ? -14.140 3.743 14.923 1.00 96.19 94 LEU A CA 1
ATOM 676 C C . LEU A 1 94 ? -14.418 2.829 16.124 1.00 96.19 94 LEU A C 1
ATOM 678 O O . LEU A 1 94 ? -15.159 3.222 17.026 1.00 96.19 94 LEU A O 1
ATOM 682 N N . PHE A 1 95 ? -13.774 1.660 16.197 1.00 96.38 95 PHE A N 1
ATOM 683 C CA . PHE A 1 95 ? -13.887 0.757 17.348 1.00 96.38 95 PHE A CA 1
ATOM 684 C C . PHE A 1 95 ? -13.395 1.402 18.650 1.00 96.38 95 PHE A C 1
ATOM 686 O O . PHE A 1 95 ? -14.058 1.303 19.688 1.00 96.38 95 PHE A O 1
ATOM 693 N N . VAL A 1 96 ? -12.266 2.112 18.619 1.00 96.50 96 VAL A N 1
ATOM 694 C CA . VAL A 1 96 ? -11.742 2.823 19.797 1.00 96.50 96 VAL A CA 1
ATOM 695 C C . VAL A 1 96 ? -12.707 3.927 20.239 1.00 96.50 96 VAL A C 1
ATOM 697 O O . VAL A 1 96 ? -13.044 4.027 21.419 1.00 96.50 96 VAL A O 1
ATOM 700 N N . VAL A 1 97 ? -13.238 4.720 19.308 1.00 96.69 97 VAL A N 1
ATOM 701 C CA . VAL A 1 97 ? -14.213 5.771 19.638 1.00 96.69 97 VAL A CA 1
ATOM 702 C C . VAL A 1 97 ? -15.504 5.168 20.201 1.00 96.69 97 VAL A C 1
ATOM 704 O O . VAL A 1 97 ? -15.990 5.618 21.242 1.00 96.69 97 VAL A O 1
ATOM 707 N N . ALA A 1 98 ? -16.033 4.110 19.584 1.00 96.00 98 ALA A N 1
ATOM 708 C CA . ALA A 1 98 ? -17.238 3.425 20.046 1.00 96.00 98 ALA A CA 1
ATOM 709 C C . ALA A 1 98 ? -17.060 2.831 21.456 1.00 96.00 98 ALA A C 1
ATOM 711 O O . ALA A 1 98 ? -17.934 2.983 22.315 1.00 96.00 98 ALA A O 1
ATOM 712 N N . THR A 1 99 ? -15.914 2.212 21.743 1.00 95.88 99 THR A N 1
ATOM 713 C CA . THR A 1 99 ? -15.615 1.673 23.083 1.00 95.88 99 THR A CA 1
ATOM 714 C C . THR A 1 99 ? -15.472 2.776 24.136 1.00 95.88 99 THR A C 1
ATOM 716 O O . THR A 1 99 ? -15.962 2.628 25.258 1.00 95.88 99 THR A O 1
ATOM 719 N N . VAL A 1 100 ? -14.885 3.926 23.791 1.00 96.25 100 VAL A N 1
ATOM 720 C CA . VAL A 1 100 ? -14.804 5.085 24.698 1.00 96.25 100 VAL A CA 1
ATOM 721 C C . VAL A 1 100 ? -16.189 5.680 24.967 1.00 96.25 100 VAL A C 1
ATOM 723 O O . VAL A 1 100 ? -16.519 5.972 26.121 1.00 96.25 100 VAL A O 1
ATOM 726 N N . ILE A 1 101 ? -17.021 5.838 23.934 1.00 95.94 101 ILE A N 1
ATOM 727 C CA . ILE A 1 101 ? -18.383 6.372 24.076 1.00 95.94 101 ILE A CA 1
ATOM 728 C C . ILE A 1 101 ? -19.240 5.433 24.922 1.00 95.94 101 ILE A C 1
ATOM 730 O O . ILE A 1 101 ? -19.883 5.896 25.863 1.00 95.94 101 ILE A O 1
ATOM 734 N N . THR A 1 102 ? -19.226 4.128 24.644 1.00 95.00 102 THR A N 1
ATOM 735 C CA . THR A 1 102 ? -20.006 3.144 25.415 1.00 95.00 102 THR A CA 1
ATOM 736 C C . THR A 1 102 ? -19.575 3.110 26.878 1.00 95.00 102 THR A C 1
ATOM 738 O O . THR A 1 102 ? -20.437 3.173 27.753 1.00 95.00 102 THR A O 1
ATOM 741 N N . LYS A 1 103 ? -18.267 3.135 27.179 1.00 94.25 103 LYS A N 1
ATOM 742 C CA . LYS A 1 103 ? -17.780 3.243 28.566 1.00 94.25 103 LYS A CA 1
ATOM 743 C C . LYS A 1 103 ? -18.247 4.525 29.252 1.00 94.25 103 LYS A C 1
ATOM 745 O O . LYS A 1 103 ? -18.733 4.463 30.381 1.00 94.25 103 LYS A O 1
ATOM 750 N N . ARG A 1 104 ? -18.157 5.680 28.583 1.00 94.12 104 ARG A N 1
ATOM 751 C CA . ARG A 1 104 ? -18.636 6.959 29.139 1.00 94.12 104 ARG A CA 1
ATOM 752 C C . ARG A 1 104 ? -20.148 6.959 29.365 1.00 94.12 104 ARG A C 1
ATOM 754 O O . ARG A 1 104 ? -20.604 7.449 30.394 1.00 94.12 104 ARG A O 1
ATOM 761 N N . GLN A 1 105 ? -20.922 6.408 28.433 1.00 92.94 105 GLN A N 1
ATOM 762 C CA . GLN A 1 105 ? -22.376 6.273 28.552 1.00 92.94 105 GLN A CA 1
ATOM 763 C C . GLN A 1 105 ? -22.755 5.354 29.715 1.00 92.94 105 GLN A C 1
ATOM 765 O O . GLN A 1 105 ? -23.596 5.727 30.528 1.00 92.94 105 GLN A O 1
ATOM 770 N N . LEU A 1 106 ? -22.100 4.197 29.844 1.00 91.12 106 LEU A N 1
ATOM 771 C CA . LEU A 1 106 ? -22.320 3.264 30.951 1.00 91.12 106 LEU A CA 1
ATOM 772 C C . LEU A 1 106 ? -21.988 3.904 32.299 1.00 91.12 106 LEU A C 1
ATOM 774 O O . LEU A 1 106 ? -22.792 3.816 33.218 1.00 91.12 106 LEU A O 1
ATOM 778 N N . GLN A 1 107 ? -20.863 4.614 32.411 1.00 91.12 107 GLN A N 1
ATOM 779 C CA . GLN A 1 107 ? -20.512 5.336 33.639 1.00 91.12 107 GLN A CA 1
ATOM 780 C C . GLN A 1 107 ? -21.534 6.425 33.990 1.00 91.12 107 GLN A C 1
ATOM 782 O O . GLN A 1 107 ? -21.860 6.607 35.160 1.00 91.12 107 GLN A O 1
ATOM 787 N N . ARG A 1 108 ? -22.062 7.147 32.993 1.00 90.88 108 ARG A N 1
ATOM 788 C CA . ARG A 1 108 ? -23.121 8.146 33.210 1.00 90.88 108 ARG A CA 1
ATOM 789 C C . ARG A 1 108 ? -24.425 7.497 33.666 1.00 90.88 108 ARG A C 1
ATOM 791 O O . ARG A 1 108 ? -24.997 7.960 34.645 1.00 90.88 108 ARG A O 1
ATOM 798 N N . ARG A 1 109 ? -24.845 6.410 33.012 1.00 89.94 109 ARG A N 1
ATOM 799 C CA . ARG A 1 109 ? -26.046 5.653 33.393 1.00 89.94 109 ARG A CA 1
ATOM 800 C C . ARG A 1 109 ? -25.922 5.063 34.792 1.00 89.94 109 ARG A C 1
ATOM 802 O O . ARG A 1 109 ? -26.828 5.240 35.582 1.00 89.94 109 ARG A O 1
ATOM 809 N N . GLN A 1 110 ? -24.775 4.487 35.150 1.00 89.56 110 GLN A N 1
ATOM 810 C CA . GLN A 1 110 ? -24.537 3.975 36.505 1.00 89.56 110 GLN A CA 1
ATOM 811 C C . GLN A 1 110 ? -24.644 5.063 37.579 1.00 89.56 110 GLN A C 1
ATOM 813 O O . GLN A 1 110 ? -25.165 4.802 38.660 1.00 89.56 110 GLN A O 1
ATOM 818 N N . ARG A 1 111 ? -24.165 6.283 37.293 1.00 87.88 111 ARG A N 1
ATOM 819 C CA . ARG A 1 111 ? -24.319 7.424 38.209 1.00 87.88 111 ARG A CA 1
ATOM 820 C C . ARG A 1 111 ? -25.781 7.844 38.347 1.00 87.88 111 ARG A C 1
ATOM 822 O O . ARG A 1 111 ? -26.219 8.095 39.460 1.00 87.88 111 ARG A O 1
ATOM 829 N N . GLN A 1 112 ? -26.524 7.890 37.243 1.00 88.69 112 GLN A N 1
ATOM 830 C CA . GLN A 1 112 ? -27.958 8.194 37.266 1.00 88.69 112 GLN A CA 1
ATOM 831 C C . GLN A 1 112 ? -28.748 7.110 38.009 1.00 88.69 112 GLN A C 1
ATOM 833 O O . GLN A 1 112 ? -29.508 7.430 38.911 1.00 88.69 112 GLN A O 1
ATOM 838 N N . ASP A 1 113 ? -28.478 5.833 37.736 1.00 86.75 113 ASP A N 1
ATOM 839 C CA . ASP A 1 113 ? -29.109 4.706 38.425 1.00 86.75 113 ASP A CA 1
ATOM 840 C C . ASP A 1 113 ? -28.825 4.714 39.935 1.00 86.75 113 ASP A C 1
ATOM 842 O O . ASP A 1 113 ? -29.658 4.263 40.719 1.00 86.75 113 ASP A O 1
ATOM 846 N N . ALA A 1 114 ? -27.646 5.183 40.361 1.00 88.56 114 ALA A N 1
ATOM 847 C CA . ALA A 1 114 ? -27.318 5.328 41.777 1.00 88.56 114 ALA A CA 1
ATOM 848 C C . ALA A 1 114 ? -28.168 6.422 42.442 1.00 88.56 114 ALA A C 1
ATOM 850 O O . ALA A 1 114 ? -28.772 6.154 43.478 1.00 88.56 114 ALA A O 1
ATOM 851 N N . LEU A 1 115 ? -28.286 7.594 41.811 1.00 89.56 115 LEU A N 1
ATOM 852 C CA . LEU A 1 115 ? -29.129 8.691 42.302 1.00 89.56 115 LEU A CA 1
ATOM 853 C C . LEU A 1 115 ? -30.611 8.287 42.341 1.00 89.56 115 LEU A C 1
ATOM 855 O O . LEU A 1 115 ? -31.264 8.433 43.371 1.00 89.56 115 LEU A O 1
ATOM 859 N N . ASP A 1 116 ? -31.119 7.655 41.282 1.00 89.69 116 ASP A N 1
ATOM 860 C CA . ASP A 1 116 ? -32.500 7.160 41.232 1.00 89.69 116 ASP A CA 1
ATOM 861 C C . ASP A 1 116 ? -32.778 6.118 42.329 1.00 89.69 116 ASP A C 1
ATOM 863 O O . ASP A 1 116 ? -33.888 6.024 42.866 1.00 89.69 116 ASP A O 1
ATOM 867 N N . ARG A 1 117 ? -31.784 5.286 42.673 1.00 87.44 117 ARG A N 1
ATOM 868 C CA . ARG A 1 117 ? -31.904 4.329 43.784 1.00 87.44 117 ARG A CA 1
ATOM 869 C C . ARG A 1 117 ? -31.974 5.047 45.123 1.00 87.44 117 ARG A C 1
ATOM 871 O O . ARG A 1 117 ? -32.787 4.633 45.949 1.00 87.44 117 ARG A O 1
ATOM 878 N N . GLU A 1 118 ? -31.163 6.078 45.330 1.00 90.19 118 GLU A N 1
ATOM 879 C CA . GLU A 1 118 ? -31.194 6.896 46.546 1.00 90.19 118 GLU A CA 1
ATOM 880 C C . GLU A 1 118 ? -32.551 7.590 46.702 1.00 90.19 118 GLU A C 1
ATOM 882 O O . GLU A 1 118 ? -33.177 7.467 47.756 1.00 90.19 118 GLU A O 1
ATOM 887 N N . GLU A 1 119 ? -33.083 8.196 45.639 1.00 89.94 119 GLU A N 1
ATOM 888 C CA . GLU A 1 119 ? -34.412 8.820 45.656 1.00 89.94 119 GLU A CA 1
ATOM 889 C C . GLU A 1 119 ? -35.521 7.809 45.969 1.00 89.94 119 GLU A C 1
ATOM 891 O O . GLU A 1 119 ? -36.373 8.041 46.833 1.00 89.94 119 GLU A O 1
ATOM 896 N N . ARG A 1 120 ? -35.494 6.630 45.332 1.00 89.38 120 ARG A N 1
ATOM 897 C CA . ARG A 1 120 ? -36.465 5.557 45.614 1.00 89.38 120 ARG A CA 1
ATOM 898 C C . ARG A 1 120 ? -36.354 5.051 47.050 1.00 89.38 120 ARG A C 1
ATOM 900 O O . ARG A 1 120 ? -37.372 4.690 47.647 1.00 89.38 120 ARG A O 1
ATOM 907 N N . GLN A 1 121 ? -35.147 4.982 47.608 1.00 90.06 121 GLN A N 1
ATOM 908 C CA . GLN A 1 121 ? -34.938 4.602 49.005 1.00 90.06 121 GLN A CA 1
ATOM 909 C C . GLN A 1 121 ? -35.467 5.679 49.958 1.00 90.06 121 GLN A C 1
ATOM 911 O O . GLN A 1 121 ? -36.185 5.331 50.898 1.00 90.06 121 GLN A O 1
ATOM 916 N N . ALA A 1 122 ? -35.205 6.957 49.679 1.00 89.88 122 ALA A N 1
ATOM 917 C CA . ALA A 1 122 ? -35.717 8.086 50.453 1.00 89.88 122 ALA A CA 1
ATOM 918 C C . ALA A 1 122 ? -37.254 8.144 50.427 1.00 89.88 122 ALA A C 1
ATOM 920 O O . ALA A 1 122 ? -37.883 8.237 51.480 1.00 89.88 122 ALA A O 1
ATOM 921 N N . ALA A 1 123 ? -37.878 7.966 49.258 1.00 89.25 123 ALA A N 1
ATOM 922 C CA . ALA A 1 123 ? -39.335 7.913 49.125 1.00 89.25 123 ALA A CA 1
ATOM 923 C C . ALA A 1 123 ? -39.948 6.740 49.910 1.00 89.25 123 ALA A C 1
ATOM 925 O O . ALA A 1 123 ? -40.963 6.892 50.593 1.00 89.25 123 ALA A O 1
ATOM 926 N N . ARG A 1 124 ? -39.311 5.560 49.876 1.00 88.00 124 ARG A N 1
ATOM 927 C CA . ARG A 1 124 ? -39.737 4.399 50.680 1.00 88.00 124 ARG A CA 1
ATOM 928 C C . ARG A 1 124 ? -39.571 4.644 52.179 1.00 88.00 124 ARG A C 1
ATOM 930 O O . ARG A 1 124 ? -40.417 4.192 52.947 1.00 88.00 124 ARG A O 1
ATOM 937 N N . ALA A 1 125 ? -38.511 5.330 52.602 1.00 87.38 125 ALA A N 1
ATOM 938 C CA . ALA A 1 125 ? -38.305 5.702 53.999 1.00 87.38 125 ALA A CA 1
ATOM 939 C C . ALA A 1 125 ? -39.364 6.712 54.472 1.00 87.38 125 ALA A C 1
ATOM 941 O O . ALA A 1 125 ? -39.980 6.491 55.511 1.00 87.38 125 ALA A O 1
ATOM 942 N N . ALA A 1 126 ? -39.666 7.736 53.668 1.00 86.69 126 ALA A N 1
ATOM 943 C CA . ALA A 1 126 ? -40.719 8.708 53.959 1.00 86.69 126 ALA A CA 1
ATOM 944 C C . ALA A 1 126 ? -42.105 8.047 54.068 1.00 86.69 126 ALA A C 1
ATOM 946 O O . ALA A 1 126 ? -42.859 8.332 54.994 1.00 86.69 126 ALA A O 1
ATOM 947 N N . LEU A 1 127 ? -42.421 7.094 53.181 1.00 86.12 127 LEU A N 1
ATOM 948 C CA . LEU A 1 127 ? -43.663 6.315 53.263 1.00 86.12 127 LEU A CA 1
ATOM 949 C C . LEU A 1 127 ? -43.737 5.437 54.519 1.00 86.12 127 LEU A C 1
ATOM 951 O O . LEU A 1 127 ? -44.819 5.272 55.081 1.00 86.12 127 LEU A O 1
ATOM 955 N N . ARG A 1 128 ? -42.614 4.856 54.959 1.00 81.75 128 ARG A N 1
ATOM 956 C CA . ARG A 1 128 ? -42.554 4.097 56.220 1.00 81.75 128 ARG A CA 1
ATOM 957 C C . ARG A 1 128 ? -42.783 5.002 57.423 1.00 81.75 128 ARG A C 1
ATOM 959 O O . ARG A 1 128 ? -43.494 4.588 58.331 1.00 81.75 128 ARG A O 1
ATOM 966 N N . GLU A 1 129 ? -42.230 6.210 57.404 1.00 80.50 129 GLU A N 1
ATOM 967 C CA . GLU A 1 129 ? -42.428 7.185 58.477 1.00 80.50 129 GLU A CA 1
ATOM 968 C C . GLU A 1 129 ? -43.875 7.697 58.510 1.00 80.50 129 GLU A C 1
ATOM 970 O O . GLU A 1 129 ? -44.480 7.757 59.573 1.00 80.50 129 GLU A O 1
ATOM 975 N N . ALA A 1 130 ? -44.493 7.940 57.350 1.00 78.31 130 ALA A N 1
ATOM 976 C CA . ALA A 1 130 ? -45.901 8.333 57.263 1.00 78.31 130 ALA A CA 1
ATOM 977 C C . ALA A 1 130 ? -46.877 7.214 57.680 1.00 78.31 130 ALA A C 1
ATOM 979 O O . ALA A 1 130 ? -47.936 7.488 58.239 1.00 78.31 130 ALA A O 1
ATOM 980 N N . ARG A 1 131 ? -46.539 5.942 57.416 1.00 71.75 131 ARG A N 1
ATOM 981 C CA . ARG A 1 131 ? -47.323 4.775 57.871 1.00 71.75 131 ARG A CA 1
ATOM 982 C C . ARG A 1 131 ? -47.007 4.355 59.301 1.00 71.75 131 ARG A C 1
ATOM 984 O O . ARG A 1 131 ? -47.627 3.413 59.796 1.00 71.75 131 ARG A O 1
ATOM 991 N N . ARG A 1 132 ? -46.043 5.000 59.958 1.00 66.25 132 ARG A N 1
ATOM 992 C CA . ARG A 1 132 ? -45.702 4.705 61.342 1.00 66.25 132 ARG A CA 1
ATOM 993 C C . ARG A 1 132 ? -46.894 5.144 62.196 1.00 66.25 132 ARG A C 1
ATOM 995 O O . ARG A 1 132 ? -47.229 6.327 62.200 1.00 66.25 132 ARG A O 1
ATOM 1002 N N . PRO A 1 133 ? -47.599 4.222 62.873 1.00 63.16 133 PRO A N 1
ATOM 1003 C CA . PRO A 1 133 ? -48.748 4.610 63.673 1.00 63.16 133 PRO A CA 1
ATOM 1004 C C . PRO A 1 133 ? -48.269 5.587 64.751 1.00 63.16 133 PRO A C 1
ATOM 1006 O O . PRO A 1 133 ? -47.303 5.289 65.459 1.00 63.16 133 PRO A O 1
ATOM 1009 N N . ALA A 1 134 ? -48.942 6.735 64.887 1.00 59.50 134 ALA A N 1
ATOM 1010 C CA . ALA A 1 134 ? -48.627 7.786 65.868 1.00 59.50 134 ALA A CA 1
ATOM 1011 C C . ALA A 1 134 ? -48.531 7.263 67.320 1.00 59.50 134 ALA A C 1
ATOM 1013 O O . ALA A 1 134 ? -47.861 7.856 68.165 1.00 59.50 134 ALA A O 1
ATOM 1014 N N . ALA A 1 135 ? -49.126 6.094 67.581 1.00 55.59 135 ALA A N 1
ATOM 1015 C CA . ALA A 1 135 ? -48.988 5.335 68.817 1.00 55.59 135 ALA A CA 1
ATOM 1016 C C . ALA A 1 135 ? -47.533 4.947 69.153 1.00 55.59 135 ALA A C 1
ATOM 1018 O O . ALA A 1 135 ? -47.201 4.844 70.324 1.00 55.59 135 ALA A O 1
ATOM 1019 N N . SER A 1 136 ? -46.654 4.769 68.159 1.00 54.25 136 SER A N 1
ATOM 1020 C CA . SER A 1 136 ? -45.256 4.342 68.349 1.00 54.25 136 SER A CA 1
ATOM 1021 C C . SER A 1 136 ? -44.262 5.476 68.630 1.00 54.25 136 SER A C 1
ATOM 1023 O O . SER A 1 136 ? -43.186 5.215 69.159 1.00 54.25 136 SER A O 1
ATOM 1025 N N . ALA A 1 137 ? -44.626 6.730 68.340 1.00 55.78 137 ALA A N 1
ATOM 1026 C CA . ALA A 1 137 ? -43.795 7.902 68.635 1.00 55.78 137 ALA A CA 1
ATOM 1027 C C . ALA A 1 137 ? -43.730 8.232 70.141 1.00 55.78 137 ALA A C 1
ATOM 1029 O O . ALA A 1 137 ? -42.858 8.978 70.573 1.00 55.78 137 ALA A O 1
ATOM 1030 N N . HIS A 1 138 ? -44.641 7.659 70.935 1.00 56.75 138 HIS A N 1
ATOM 1031 C CA . HIS A 1 138 ? -44.807 7.943 72.361 1.00 56.75 138 HIS A CA 1
ATOM 1032 C C . HIS A 1 138 ? -44.366 6.785 73.268 1.00 56.75 138 HIS A C 1
ATOM 1034 O O . HIS A 1 138 ? -44.524 6.882 74.485 1.00 56.75 138 HIS A O 1
ATOM 1040 N N . LEU A 1 139 ? -43.824 5.685 72.723 1.00 60.22 139 LEU A N 1
ATOM 1041 C CA . LEU A 1 139 ? -43.284 4.630 73.580 1.00 60.22 139 LEU A CA 1
ATOM 1042 C C . LEU A 1 139 ? -41.922 5.068 74.132 1.00 60.22 139 LEU A C 1
ATOM 1044 O O . LEU A 1 139 ? -41.023 5.371 73.343 1.00 60.22 139 LEU A O 1
ATOM 1048 N N . PRO A 1 140 ? -41.736 5.076 75.466 1.00 61.94 140 PRO A N 1
ATOM 1049 C CA . PRO A 1 140 ? -40.430 5.321 76.053 1.00 61.94 140 PRO A CA 1
ATOM 1050 C C . PRO A 1 140 ? -39.452 4.284 75.504 1.00 61.94 140 PRO A C 1
ATOM 1052 O O . PRO A 1 140 ? -39.789 3.107 75.371 1.00 61.94 140 PRO A O 1
ATOM 1055 N N . GLN A 1 141 ? -38.252 4.732 75.145 1.00 60.84 141 GLN A N 1
ATOM 1056 C CA . GLN A 1 141 ? -37.191 3.885 74.620 1.00 60.84 141 GLN A CA 1
ATOM 1057 C C . GLN A 1 141 ? -36.782 2.894 75.720 1.00 60.84 141 GLN A C 1
ATOM 1059 O O . GLN A 1 141 ? -35.913 3.183 76.539 1.00 60.84 141 GLN A O 1
ATOM 1064 N N . LEU A 1 142 ? -37.459 1.743 75.796 1.00 61.75 142 LEU A N 1
ATOM 1065 C CA . LEU A 1 142 ? -37.081 0.684 76.720 1.00 61.75 142 LEU A CA 1
ATOM 1066 C C . LEU A 1 142 ? -35.653 0.276 76.362 1.00 61.75 142 LEU A C 1
ATOM 1068 O O . LEU A 1 142 ? -35.386 -0.198 75.254 1.00 61.75 142 LEU A O 1
ATOM 1072 N N . SER A 1 143 ? -34.728 0.488 77.296 1.00 60.69 143 SER A N 1
ATOM 1073 C CA . SER A 1 143 ? -33.358 0.007 77.208 1.00 60.69 143 SER A CA 1
ATOM 1074 C C . SER A 1 143 ? -33.388 -1.516 77.291 1.00 60.69 143 SER A C 1
ATOM 1076 O O . SER A 1 143 ? -33.237 -2.136 78.339 1.00 60.69 143 SER A O 1
ATOM 1078 N N . LEU A 1 144 ? -33.613 -2.142 76.141 1.00 69.75 144 LEU A N 1
ATOM 1079 C CA . LEU A 1 144 ? -33.618 -3.586 75.945 1.00 69.75 144 LEU A CA 1
ATOM 1080 C C . LEU A 1 144 ? -32.182 -4.143 75.997 1.00 69.75 144 LEU A C 1
ATOM 1082 O O . LEU A 1 144 ? -31.784 -4.936 75.148 1.00 69.75 144 LEU A O 1
ATOM 1086 N N . SER A 1 145 ? -31.385 -3.727 76.985 1.00 71.50 145 SER A N 1
ATOM 1087 C CA . SER A 1 145 ? -30.000 -4.167 77.197 1.00 71.50 145 SER A CA 1
ATOM 1088 C C . SER A 1 145 ? -29.915 -5.685 77.375 1.00 71.50 145 SER A C 1
ATOM 1090 O O . SER A 1 145 ? -28.992 -6.312 76.863 1.00 71.50 145 SER A O 1
ATOM 1092 N N . GLY A 1 146 ? -30.927 -6.294 78.006 1.00 74.56 146 GLY A N 1
ATOM 1093 C CA . GLY A 1 146 ? -31.055 -7.748 78.123 1.00 74.56 146 GLY A CA 1
ATOM 1094 C C . GLY A 1 146 ? -31.250 -8.451 76.775 1.00 74.56 146 GLY A C 1
ATOM 1095 O O . GLY A 1 146 ? -30.588 -9.449 76.504 1.00 74.56 146 GLY A O 1
ATOM 1096 N N . TRP A 1 147 ? -32.099 -7.910 75.895 1.00 78.50 147 TRP A N 1
ATOM 1097 C CA . TRP A 1 147 ? -32.311 -8.464 74.550 1.00 78.50 147 TRP A CA 1
ATOM 1098 C C . TRP A 1 147 ? -31.105 -8.219 73.637 1.00 78.50 147 TRP A C 1
ATOM 1100 O O . TRP A 1 147 ? -30.691 -9.124 72.916 1.00 78.50 147 TRP A O 1
ATOM 1110 N N . ALA A 1 148 ? -30.495 -7.033 73.711 1.00 80.19 148 ALA A N 1
ATOM 1111 C CA . ALA A 1 148 ? -29.275 -6.711 72.976 1.00 80.19 148 ALA A CA 1
ATOM 1112 C C . ALA A 1 148 ? -28.121 -7.640 73.380 1.00 80.19 148 ALA A C 1
ATOM 1114 O O . ALA A 1 148 ? -27.473 -8.217 72.514 1.00 80.19 148 ALA A O 1
ATOM 1115 N N . GLY A 1 149 ? -27.928 -7.873 74.682 1.00 81.62 149 GLY A N 1
ATOM 1116 C CA . GLY A 1 149 ? -26.928 -8.817 75.180 1.00 81.62 149 GLY A CA 1
ATOM 1117 C C . GLY A 1 149 ? -27.216 -10.265 74.774 1.00 81.62 149 GLY A C 1
ATOM 1118 O O . GLY A 1 149 ? -26.289 -11.019 74.488 1.00 81.62 149 GLY A O 1
ATOM 1119 N N . MET A 1 150 ? -28.490 -10.659 74.702 1.00 81.06 150 MET A N 1
ATOM 1120 C CA . MET A 1 150 ? -28.878 -11.998 74.248 1.00 81.06 150 MET A CA 1
ATOM 1121 C C . MET A 1 150 ? -28.621 -12.184 72.747 1.00 81.06 150 MET A C 1
ATOM 1123 O O . MET A 1 150 ? -28.085 -13.212 72.336 1.00 81.06 150 MET A O 1
ATOM 1127 N N . ARG A 1 151 ? -28.925 -11.166 71.937 1.00 83.38 151 ARG A N 1
ATOM 1128 C CA . ARG A 1 151 ? -28.639 -11.156 70.500 1.00 83.38 151 ARG A CA 1
ATOM 1129 C C . ARG A 1 151 ? -27.136 -11.157 70.219 1.00 83.38 151 ARG A C 1
ATOM 1131 O O . ARG A 1 151 ? -26.693 -11.924 69.372 1.00 83.38 151 ARG A O 1
ATOM 1138 N N . GLU A 1 152 ? -26.356 -10.361 70.944 1.00 87.31 152 GLU A N 1
ATOM 1139 C CA . GLU A 1 152 ? -24.900 -10.313 70.776 1.00 87.31 152 GLU A CA 1
ATOM 1140 C C . GLU A 1 152 ? -24.251 -11.655 71.140 1.00 87.31 152 GLU A C 1
ATOM 1142 O O . GLU A 1 152 ? -23.379 -12.146 70.424 1.00 87.31 152 GLU A O 1
ATOM 1147 N N . LYS A 1 153 ? -24.739 -12.316 72.202 1.00 85.50 153 LYS A N 1
ATOM 1148 C CA . LYS A 1 153 ? -24.320 -13.681 72.561 1.00 85.50 153 LYS A CA 1
ATOM 1149 C C . LYS A 1 153 ? -24.640 -14.705 71.472 1.00 85.50 153 LYS A C 1
ATOM 1151 O O . LYS A 1 153 ? -23.826 -15.584 71.219 1.00 85.50 153 LYS A O 1
ATOM 1156 N N . LEU A 1 154 ? -25.794 -14.591 70.817 1.00 87.88 154 LEU A N 1
ATOM 1157 C CA . LEU A 1 154 ? -26.163 -15.473 69.707 1.00 87.88 154 LEU A CA 1
ATOM 1158 C C . LEU A 1 154 ? -25.265 -15.250 68.484 1.00 87.88 154 LEU A C 1
ATOM 1160 O O . LEU 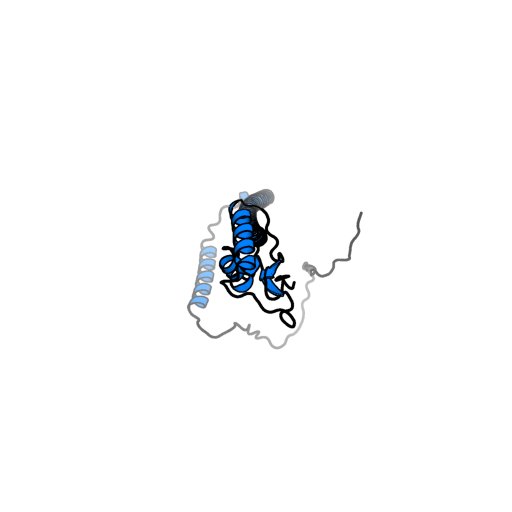A 1 154 ? -24.724 -16.216 67.954 1.00 87.88 154 LEU A O 1
ATOM 1164 N N . VAL A 1 155 ? -25.025 -13.996 68.093 1.00 84.88 155 VAL A N 1
ATOM 1165 C CA . VAL A 1 155 ? -24.158 -13.658 66.948 1.00 84.88 155 VAL A CA 1
ATOM 1166 C C . VAL A 1 155 ? -22.716 -14.109 67.192 1.00 84.88 155 VAL A C 1
ATOM 1168 O O . VAL A 1 155 ? -22.104 -14.729 66.325 1.00 84.88 155 VAL A O 1
ATOM 1171 N N . THR A 1 156 ? -22.186 -13.865 68.390 1.00 85.38 156 THR A N 1
ATOM 1172 C CA . THR A 1 156 ? -20.837 -14.316 68.771 1.00 85.38 156 THR A CA 1
ATOM 1173 C C . THR A 1 156 ? -20.745 -15.839 68.874 1.00 85.38 156 THR A C 1
ATOM 1175 O O . THR A 1 156 ? -19.729 -16.411 68.476 1.00 85.38 156 THR A O 1
ATOM 1178 N N . SER A 1 157 ? -21.802 -16.525 69.330 1.00 80.94 157 SER A N 1
ATOM 1179 C CA . SER A 1 157 ? -21.865 -17.996 69.328 1.00 80.94 157 SER A CA 1
ATOM 1180 C C . SER A 1 157 ? -21.903 -18.593 67.915 1.00 80.94 157 SER A C 1
ATOM 1182 O O . SER A 1 157 ? -21.272 -19.618 67.663 1.00 80.94 157 SER A O 1
ATOM 1184 N N . GLU A 1 158 ? -22.573 -17.930 66.969 1.00 83.56 158 GLU A N 1
ATOM 1185 C CA . GLU A 1 158 ? -22.615 -18.355 65.567 1.00 83.56 158 GLU A CA 1
ATOM 1186 C C . GLU A 1 158 ? -21.262 -18.101 64.887 1.00 83.56 158 GLU A C 1
ATOM 1188 O O . GLU A 1 158 ? -20.702 -18.992 64.251 1.00 83.56 158 GLU A O 1
ATOM 1193 N N . GLN A 1 159 ? -20.667 -16.922 65.097 1.00 79.81 159 GLN A N 1
ATOM 1194 C CA . GLN A 1 159 ? -19.333 -16.598 64.581 1.00 79.81 159 GLN A CA 1
ATOM 1195 C C . GLN A 1 159 ? -18.242 -17.525 65.132 1.00 79.81 159 GLN A C 1
ATOM 1197 O O . GLN A 1 159 ? -17.331 -17.889 64.391 1.00 79.81 159 GLN A O 1
ATOM 1202 N N . THR A 1 160 ? -18.328 -17.948 66.396 1.00 75.56 160 THR A N 1
ATOM 1203 C CA . THR A 1 160 ? -17.372 -18.907 66.980 1.00 75.56 160 THR A CA 1
ATOM 1204 C C . THR A 1 160 ? -17.587 -20.335 66.479 1.00 75.56 160 THR A C 1
ATOM 1206 O O . THR A 1 160 ? -16.599 -21.023 66.236 1.00 75.56 160 THR A O 1
ATOM 1209 N N . GLN A 1 161 ? -18.828 -20.772 66.231 1.00 74.81 161 GLN A N 1
ATOM 1210 C CA . GLN A 1 161 ? -19.090 -22.049 65.545 1.00 74.81 161 GLN A CA 1
ATOM 1211 C C . GLN A 1 161 ? -18.542 -22.065 64.114 1.00 74.81 161 GLN A C 1
ATOM 1213 O O . GLN A 1 161 ? -17.981 -23.071 63.683 1.00 74.81 161 GLN A O 1
ATOM 1218 N N . LEU A 1 162 ? -18.661 -20.948 63.395 1.00 69.19 162 LEU A N 1
ATOM 1219 C CA . LEU A 1 162 ? -18.130 -20.807 62.039 1.00 69.19 162 LEU A CA 1
ATOM 1220 C C . LEU A 1 162 ? -16.594 -20.696 62.014 1.00 69.19 162 LEU A C 1
ATOM 1222 O O . LEU A 1 162 ? -15.968 -21.194 61.082 1.00 69.19 162 LEU A O 1
ATOM 1226 N N . ALA A 1 163 ? -15.977 -20.084 63.032 1.00 68.81 163 ALA A N 1
ATOM 1227 C CA . ALA A 1 163 ? -14.520 -19.936 63.135 1.00 68.81 163 ALA A CA 1
ATOM 1228 C C . ALA A 1 163 ? -13.804 -21.165 63.734 1.00 68.81 163 ALA A C 1
ATOM 1230 O O . ALA A 1 163 ? -12.630 -21.387 63.445 1.00 68.81 163 ALA A O 1
ATOM 1231 N N . GLY A 1 164 ? -14.487 -21.964 64.561 1.00 60.56 164 GLY A N 1
ATOM 1232 C CA . GLY A 1 164 ? -13.917 -23.108 65.286 1.00 60.56 164 GLY A CA 1
ATOM 1233 C C . GLY A 1 164 ? -14.091 -24.478 64.621 1.00 60.56 164 GLY A C 1
ATOM 1234 O O . GLY A 1 164 ? -13.693 -25.479 65.210 1.00 60.56 164 GLY A O 1
ATOM 1235 N N . GLY A 1 165 ? -14.685 -24.556 63.426 1.00 47.81 165 GLY A N 1
ATOM 1236 C CA . GLY A 1 165 ? -15.116 -25.820 62.821 1.00 47.81 165 GLY A CA 1
ATOM 1237 C C . GLY A 1 165 ? -14.708 -25.995 61.363 1.00 47.81 165 GLY A C 1
ATOM 1238 O O . GLY A 1 165 ? -15.557 -26.057 60.476 1.00 47.81 165 GLY A O 1
ATOM 1239 N N . GLY A 1 166 ? -13.407 -26.143 61.110 1.00 52.75 166 GLY A N 1
ATOM 1240 C CA . GLY A 1 166 ? -12.955 -26.884 59.938 1.00 52.75 166 GLY A CA 1
ATOM 1241 C C . GLY A 1 166 ? -13.413 -28.344 60.045 1.00 52.75 166 GLY A C 1
ATOM 1242 O O . GLY A 1 166 ? -12.957 -29.062 60.924 1.00 52.75 166 GLY A O 1
ATOM 1243 N N . ALA A 1 167 ? -14.277 -28.750 59.111 1.00 49.81 167 ALA A N 1
ATOM 1244 C CA . ALA A 1 167 ? -14.749 -30.109 58.819 1.00 49.81 167 ALA A CA 1
ATOM 1245 C C . ALA A 1 167 ? -15.715 -30.796 59.821 1.00 49.81 167 ALA A C 1
ATOM 1247 O O . ALA A 1 167 ? -15.430 -30.986 60.994 1.00 49.81 167 ALA A O 1
ATOM 1248 N N . ALA A 1 168 ? -16.816 -31.298 59.241 1.00 49.38 168 ALA A N 1
ATOM 1249 C CA . ALA A 1 168 ? -17.772 -32.288 59.757 1.00 49.38 168 ALA A CA 1
ATOM 1250 C C . ALA A 1 168 ? -18.846 -31.826 60.766 1.00 49.38 168 ALA A C 1
ATOM 1252 O O . ALA A 1 168 ? -18.739 -32.040 61.964 1.00 49.38 168 ALA A O 1
ATOM 1253 N N . ALA A 1 169 ? -19.973 -31.323 60.249 1.00 41.44 169 ALA A N 1
ATOM 1254 C CA . ALA A 1 169 ? -21.263 -32.033 60.262 1.00 41.44 169 ALA A CA 1
ATOM 1255 C C . ALA A 1 169 ? -22.396 -31.069 59.877 1.00 41.44 169 ALA A C 1
ATOM 1257 O O . ALA A 1 169 ? -22.674 -30.079 60.545 1.00 41.44 169 ALA A O 1
ATOM 1258 N N . LYS A 1 170 ? -23.086 -31.395 58.786 1.00 45.97 170 LYS A N 1
ATOM 1259 C CA . LYS A 1 170 ? -24.380 -30.816 58.412 1.00 45.97 170 LYS A CA 1
ATOM 1260 C C . LYS A 1 170 ? -25.342 -31.033 59.598 1.00 45.97 170 LYS A C 1
ATOM 1262 O O . LYS A 1 170 ? -25.510 -32.197 59.974 1.00 45.97 170 LYS A O 1
ATOM 1267 N N . PRO A 1 171 ? -25.968 -30.003 60.201 1.00 43.94 171 PRO A N 1
ATOM 1268 C CA . PRO A 1 171 ? -26.889 -30.229 61.306 1.00 43.94 171 PRO A CA 1
ATOM 1269 C C . PRO A 1 171 ? -28.138 -30.910 60.744 1.00 43.94 171 PRO A C 1
ATOM 1271 O O . PRO A 1 171 ? -29.000 -30.292 60.123 1.00 43.94 171 PRO A O 1
ATOM 1274 N N . THR A 1 172 ? -28.191 -32.229 60.902 1.00 38.31 172 THR A N 1
ATOM 1275 C CA . THR A 1 172 ? -29.375 -33.032 60.614 1.00 38.31 172 THR A CA 1
ATOM 1276 C C . THR A 1 172 ? -30.271 -32.915 61.836 1.00 38.31 172 THR A C 1
ATOM 1278 O O . THR A 1 172 ? -29.895 -33.350 62.921 1.00 38.31 172 THR A O 1
ATOM 1281 N N . LEU A 1 173 ? -31.432 -32.279 61.671 1.00 39.59 173 LEU A N 1
ATOM 1282 C CA . LEU A 1 173 ? -32.488 -32.223 62.681 1.00 39.59 173 LEU A CA 1
ATOM 1283 C C . LEU A 1 173 ? -32.862 -33.654 63.099 1.00 39.59 173 LEU A C 1
ATOM 1285 O O . LEU A 1 173 ? -33.579 -34.351 62.380 1.00 39.59 173 LEU A O 1
ATOM 1289 N N . ALA A 1 174 ? -32.381 -34.095 64.261 1.00 34.09 174 ALA A N 1
ATOM 1290 C CA . ALA A 1 174 ? -32.827 -35.328 64.889 1.00 34.09 174 ALA A CA 1
ATOM 1291 C C . ALA A 1 174 ? -34.241 -35.105 65.443 1.00 34.09 174 ALA A C 1
ATOM 1293 O O . ALA A 1 174 ? -34.442 -34.604 66.548 1.00 34.09 174 ALA A O 1
ATOM 1294 N N . ARG A 1 175 ? -35.242 -35.443 64.627 1.00 34.56 175 ARG A N 1
ATOM 1295 C CA . ARG A 1 175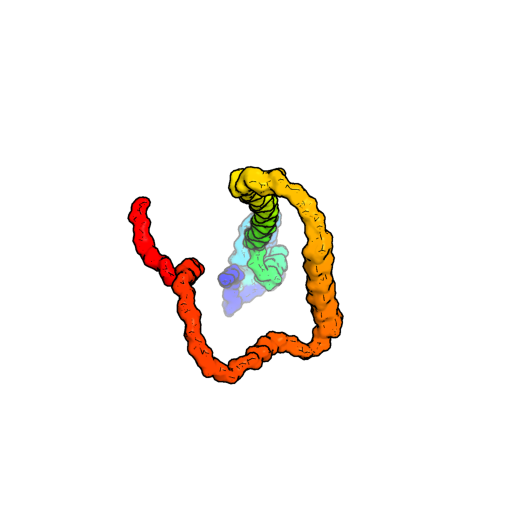 ? -36.644 -35.538 65.031 1.00 34.56 175 ARG A CA 1
ATOM 1296 C C . ARG A 1 175 ? -36.833 -36.836 65.815 1.00 34.56 175 ARG A C 1
ATOM 1298 O O . ARG A 1 175 ? -37.199 -37.857 65.243 1.00 34.56 175 ARG A O 1
ATOM 1305 N N . THR A 1 176 ? -36.588 -36.808 67.119 1.00 38.38 176 THR A N 1
ATOM 1306 C CA . THR A 1 176 ? -36.993 -37.908 68.002 1.00 38.38 176 THR A CA 1
ATOM 1307 C C . THR A 1 176 ? -38.482 -37.761 68.305 1.00 38.38 176 THR A C 1
ATOM 1309 O O . THR A 1 176 ? -38.862 -37.042 69.221 1.00 38.38 176 THR A O 1
ATOM 1312 N N . SER A 1 177 ? -39.342 -38.399 67.512 1.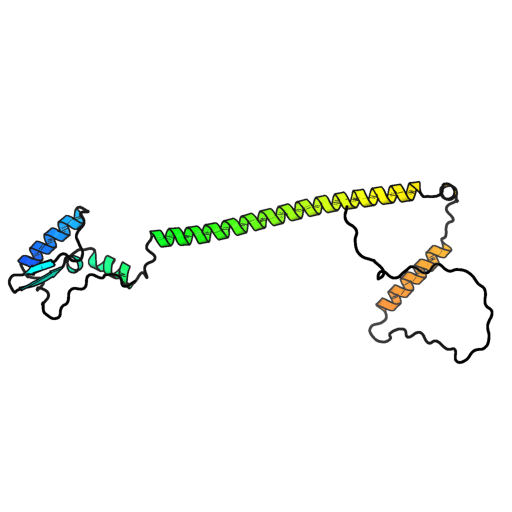00 33.78 177 SER A N 1
ATOM 1313 C CA . SER A 1 177 ? -40.707 -38.736 67.935 1.00 33.78 177 SER A CA 1
ATOM 1314 C C . SER A 1 177 ? -41.280 -39.798 66.997 1.00 33.78 177 SER A C 1
ATOM 1316 O O . SER A 1 177 ? -41.661 -39.506 65.864 1.00 33.78 177 SER A O 1
ATOM 1318 N N . THR A 1 178 ? -41.300 -41.043 67.472 1.00 32.62 178 THR A N 1
ATOM 1319 C CA . THR A 1 178 ? -42.005 -42.158 66.839 1.00 32.62 178 THR A CA 1
ATOM 1320 C C . THR A 1 178 ? -43.316 -42.387 67.593 1.00 32.62 178 THR A C 1
ATOM 1322 O O . THR A 1 178 ? -43.289 -42.730 68.770 1.00 32.62 178 THR A O 1
ATOM 1325 N N . ALA A 1 179 ? -44.415 -42.248 66.843 1.00 31.30 179 ALA A N 1
ATOM 1326 C CA . ALA A 1 179 ? -45.806 -42.668 67.073 1.00 31.30 179 ALA A CA 1
ATOM 1327 C C . ALA A 1 179 ? -46.758 -41.773 67.931 1.00 31.30 179 ALA A C 1
ATOM 1329 O O . ALA A 1 179 ? -46.424 -41.425 69.061 1.00 31.30 179 ALA A O 1
ATOM 1330 N N . PRO A 1 180 ? -47.963 -41.424 67.400 1.00 44.31 180 PRO A N 1
ATOM 1331 C CA . PRO A 1 180 ? -48.957 -40.516 68.001 1.00 44.31 180 PRO A CA 1
ATOM 1332 C C . PRO A 1 180 ? -50.056 -41.261 68.800 1.00 44.31 180 PRO A C 1
ATOM 1334 O O . PRO A 1 180 ? -50.180 -42.481 68.673 1.00 44.31 180 PRO A O 1
ATOM 1337 N N . PRO A 1 181 ? -50.912 -40.542 69.561 1.00 40.56 181 PRO A N 1
ATOM 1338 C CA . PRO A 1 181 ? -52.270 -40.338 69.035 1.00 40.56 181 PRO A CA 1
ATOM 1339 C C . PRO A 1 181 ? -52.938 -38.976 69.345 1.00 40.56 181 PRO A C 1
ATOM 1341 O O . PRO A 1 181 ? -52.666 -38.324 70.344 1.00 40.56 181 PRO A O 1
ATOM 1344 N N . ALA A 1 182 ? -53.896 -38.662 68.464 1.00 33.81 182 ALA A N 1
ATOM 1345 C CA . ALA A 1 182 ? -55.162 -37.946 68.672 1.00 33.81 182 ALA A CA 1
ATOM 1346 C C . ALA A 1 182 ? -55.177 -36.433 69.003 1.00 33.81 182 ALA A C 1
ATOM 1348 O O . ALA A 1 182 ? -55.114 -36.007 70.148 1.00 33.81 182 ALA A O 1
ATOM 1349 N N . ALA A 1 183 ? -55.393 -35.661 67.930 1.00 39.25 183 ALA A N 1
ATOM 1350 C CA . ALA A 1 183 ? -56.418 -34.623 67.748 1.00 39.25 183 ALA A CA 1
ATOM 1351 C C . ALA A 1 183 ? -56.815 -33.712 68.926 1.00 39.25 183 ALA A C 1
ATOM 1353 O O . ALA A 1 183 ? -57.543 -34.137 69.816 1.00 39.25 183 ALA A O 1
ATOM 1354 N N . ILE A 1 184 ? -56.556 -32.408 68.758 1.00 40.75 184 ILE A N 1
ATOM 1355 C CA . ILE A 1 184 ? -57.573 -31.360 68.938 1.00 40.75 184 ILE A CA 1
ATOM 1356 C C . ILE A 1 184 ? -57.427 -30.382 67.764 1.00 40.75 184 ILE A C 1
ATOM 1358 O O . ILE A 1 184 ? -56.352 -29.837 67.522 1.00 40.75 184 ILE A O 1
ATOM 1362 N N . VAL A 1 185 ? -58.507 -30.246 66.998 1.00 49.84 185 VAL A N 1
ATOM 1363 C CA . VAL A 1 185 ? -58.711 -29.241 65.952 1.00 49.84 185 VAL A CA 1
ATOM 1364 C C . VAL A 1 185 ? -59.036 -27.920 66.645 1.00 49.84 185 VAL A C 1
ATOM 1366 O O . VAL A 1 185 ? -59.964 -27.884 67.448 1.00 49.84 185 VAL A O 1
ATOM 1369 N N . GLU A 1 186 ? -58.325 -26.845 66.311 1.00 47.34 186 GLU A N 1
ATOM 1370 C CA . GLU A 1 186 ? -58.912 -25.506 66.356 1.00 47.34 186 GLU A CA 1
ATOM 1371 C C . GLU A 1 186 ? -58.691 -24.818 65.010 1.00 47.34 186 GLU A C 1
ATOM 1373 O O . GLU A 1 186 ? -57.572 -24.676 64.513 1.00 47.34 186 GLU A O 1
ATOM 1378 N N . GLU A 1 187 ? -59.833 -24.486 64.424 1.00 50.00 187 GLU A N 1
ATOM 1379 C CA . GLU A 1 187 ? -60.073 -23.749 63.200 1.00 50.00 187 GLU A CA 1
ATOM 1380 C C . GLU A 1 187 ? -59.531 -22.320 63.348 1.00 50.00 187 GLU A C 1
ATOM 1382 O O . GLU A 1 187 ? -59.956 -21.563 64.218 1.00 50.00 187 GLU A O 1
ATOM 1387 N N . GLY A 1 188 ? -58.601 -21.930 62.486 1.00 42.75 188 GLY A N 1
ATOM 1388 C CA . GLY A 1 188 ? -58.133 -20.555 62.402 1.00 42.75 188 GLY A CA 1
ATOM 1389 C C . GLY A 1 188 ? -57.484 -20.336 61.051 1.00 42.75 188 GLY A C 1
ATOM 1390 O O . GLY A 1 188 ? -56.356 -20.777 60.836 1.00 42.75 188 GLY A O 1
ATOM 1391 N N . ASP A 1 189 ? -58.218 -19.700 60.137 1.00 51.44 189 ASP A N 1
ATOM 1392 C CA . ASP A 1 189 ? -57.818 -19.419 58.757 1.00 51.44 189 ASP A CA 1
ATOM 1393 C C . ASP A 1 189 ? -56.485 -18.655 58.688 1.00 51.44 189 ASP A C 1
ATOM 1395 O O . ASP A 1 189 ? -56.404 -17.424 58.701 1.00 51.44 189 ASP A O 1
ATOM 1399 N N . GLY A 1 190 ? -55.399 -19.422 58.611 1.00 43.94 190 GLY A N 1
ATOM 1400 C CA . GLY A 1 190 ? -54.058 -18.937 58.347 1.00 43.94 190 GLY A CA 1
ATOM 1401 C C . GLY A 1 190 ? -53.884 -18.670 56.857 1.00 43.94 190 GLY A C 1
ATOM 1402 O O . GLY A 1 190 ? -53.864 -19.591 56.042 1.00 43.94 190 GLY A O 1
ATOM 1403 N N . TYR A 1 191 ? -53.723 -17.393 56.518 1.00 47.03 191 TYR A N 1
ATOM 1404 C CA . TYR A 1 191 ? -53.424 -16.875 55.184 1.00 47.03 191 TYR A CA 1
ATOM 1405 C C . TYR A 1 191 ? -52.332 -17.703 54.474 1.00 47.03 191 TYR A C 1
ATOM 1407 O O . TYR A 1 191 ? -51.158 -17.654 54.847 1.00 47.03 191 TYR A O 1
ATOM 1415 N N . ARG A 1 192 ? -52.697 -18.461 53.430 1.00 58.62 192 ARG A N 1
ATOM 1416 C CA . ARG A 1 192 ? -51.724 -19.089 52.523 1.00 58.62 192 ARG A CA 1
ATOM 1417 C C . ARG A 1 192 ? -51.349 -18.091 51.422 1.00 58.62 192 ARG A C 1
ATOM 1419 O O . ARG A 1 192 ? -52.233 -17.690 50.668 1.00 58.62 192 ARG A O 1
ATOM 1426 N N . PRO A 1 193 ? -50.073 -17.704 51.266 1.00 55.69 193 PRO A N 1
ATOM 1427 C CA . PRO A 1 193 ? -49.650 -16.988 50.070 1.00 55.69 193 PRO A CA 1
ATOM 1428 C C . PRO A 1 193 ? -49.804 -17.914 48.855 1.00 55.69 193 PRO A C 1
ATOM 1430 O O . PRO A 1 193 ? -49.275 -19.027 48.846 1.00 55.69 193 PRO A O 1
ATOM 1433 N N . MET A 1 194 ? -50.556 -17.473 47.843 1.00 49.34 194 MET A N 1
ATOM 1434 C CA . MET A 1 194 ? -50.655 -18.193 46.573 1.00 49.34 194 MET A CA 1
ATOM 1435 C C . MET A 1 194 ? -49.279 -18.272 45.899 1.00 49.34 194 MET A C 1
ATOM 1437 O O . MET A 1 194 ? -48.511 -17.308 45.898 1.00 49.34 194 MET A O 1
ATOM 1441 N N . SER A 1 195 ? -48.976 -19.441 45.337 1.00 48.62 195 SER A N 1
ATOM 1442 C CA . SER A 1 195 ? -47.736 -19.708 44.609 1.00 48.62 195 SER A CA 1
ATOM 1443 C C . SER A 1 195 ? -47.751 -18.994 43.239 1.00 48.62 195 SER A C 1
ATOM 1445 O O . SER A 1 195 ? -48.817 -18.925 42.629 1.00 48.62 195 SER A O 1
ATOM 1447 N N . PRO A 1 196 ? -46.617 -18.483 42.711 1.00 50.12 196 PRO A N 1
ATOM 1448 C CA . PRO A 1 196 ? -46.557 -17.602 41.525 1.00 50.12 196 PRO A CA 1
ATOM 1449 C C . PRO A 1 196 ? -46.952 -18.197 40.155 1.00 50.12 196 PRO A C 1
ATOM 1451 O O . PRO A 1 196 ? -46.556 -17.656 39.125 1.00 50.12 196 PRO A O 1
ATOM 1454 N N . SER A 1 197 ? -47.680 -19.310 40.098 1.00 53.62 197 SER A N 1
ATOM 1455 C CA . SER A 1 197 ? -47.909 -20.080 38.865 1.00 53.62 197 SER A CA 1
ATOM 1456 C C . SER A 1 197 ? -49.330 -20.000 38.294 1.00 53.62 197 SER A C 1
ATOM 1458 O O . SER A 1 197 ? -49.625 -20.698 37.330 1.00 53.62 197 SER A O 1
ATOM 1460 N N . GLU A 1 198 ? -50.196 -19.129 38.813 1.00 50.22 198 GLU A N 1
ATOM 1461 C CA . GLU A 1 198 ? -51.537 -18.892 38.255 1.00 50.22 198 GLU A CA 1
ATOM 1462 C C . GLU A 1 198 ? -51.663 -17.454 37.731 1.00 50.22 198 GLU A C 1
ATOM 1464 O O . GLU A 1 198 ? -52.209 -16.552 38.364 1.00 50.22 198 GLU A O 1
ATOM 1469 N N . HIS A 1 199 ? -51.133 -17.234 36.528 1.00 50.19 199 HIS A N 1
ATOM 1470 C CA . HIS A 1 199 ? -51.492 -16.089 35.695 1.00 50.19 199 HIS A CA 1
ATOM 1471 C C . HIS A 1 199 ? -52.274 -16.583 34.472 1.00 50.19 199 HIS A C 1
ATOM 1473 O O . HIS A 1 199 ? -51.682 -17.221 33.600 1.00 50.19 199 HIS A O 1
ATOM 1479 N N . PRO A 1 200 ? -53.587 -16.296 34.363 1.00 58.56 200 PRO A N 1
ATOM 1480 C CA . PRO A 1 200 ? -54.290 -16.412 33.092 1.00 58.56 200 PRO A CA 1
ATOM 1481 C C . PRO A 1 200 ? -53.838 -15.295 32.126 1.00 58.56 200 PRO A C 1
ATOM 1483 O O . PRO A 1 200 ? -53.513 -14.187 32.564 1.00 58.56 200 PRO A O 1
ATOM 1486 N N . PRO A 1 201 ? -53.788 -15.555 30.807 1.00 48.06 201 PRO A N 1
ATOM 1487 C CA . PRO A 1 201 ? -53.223 -14.620 29.844 1.00 48.06 201 PRO A CA 1
ATOM 1488 C C . PRO A 1 201 ? -54.180 -13.470 29.488 1.00 48.06 201 PRO A C 1
ATOM 1490 O O . PRO A 1 201 ? -55.357 -13.690 29.222 1.00 48.06 201 PRO A O 1
ATOM 1493 N N . ARG A 1 202 ? -53.583 -12.272 29.397 1.00 46.06 202 ARG A N 1
ATOM 1494 C CA . ARG A 1 202 ? -53.811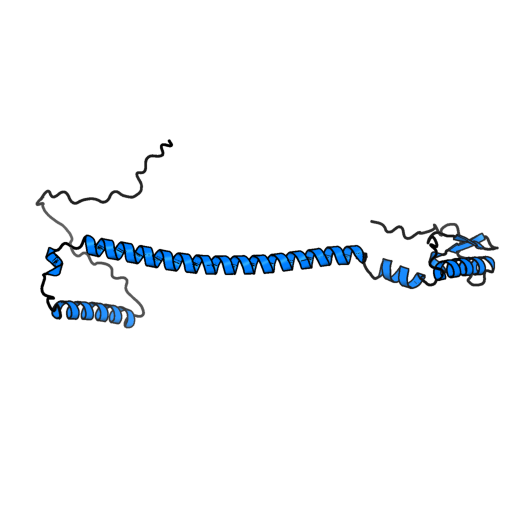 -11.165 28.440 1.00 46.06 202 ARG A CA 1
ATOM 1495 C C . ARG A 1 202 ? -55.253 -10.688 28.191 1.00 46.06 202 ARG A C 1
ATOM 1497 O O . ARG A 1 202 ? -56.077 -11.403 27.631 1.00 46.06 202 ARG A O 1
ATOM 1504 N N . ARG A 1 203 ? -55.466 -9.374 28.329 1.00 45.59 203 ARG A N 1
ATOM 1505 C CA . ARG A 1 203 ? -56.311 -8.644 27.371 1.00 45.59 203 ARG A CA 1
ATOM 1506 C C . ARG A 1 203 ? -55.738 -7.268 27.069 1.00 45.59 203 ARG A C 1
ATOM 1508 O O . ARG A 1 203 ? -55.483 -6.482 27.971 1.00 45.59 203 ARG A O 1
ATOM 1515 N N . GLU A 1 204 ? -55.502 -7.056 25.783 1.00 44.75 204 GLU A N 1
ATOM 1516 C CA . GLU A 1 204 ? -55.234 -5.756 25.188 1.00 44.75 204 GLU A CA 1
ATOM 1517 C C . GLU A 1 204 ? -56.520 -4.938 25.132 1.00 44.75 204 GLU A C 1
ATOM 1519 O O . GLU A 1 204 ? -57.578 -5.503 24.831 1.00 44.75 204 GLU A O 1
ATOM 1524 N N . LEU A 1 205 ? -56.386 -3.641 25.405 1.00 41.03 205 LEU A N 1
ATOM 1525 C CA . LEU A 1 205 ? -57.107 -2.517 24.804 1.00 41.03 205 LEU A CA 1
ATOM 1526 C C . LEU A 1 205 ? -56.393 -1.224 25.209 1.00 41.03 205 LEU A C 1
ATOM 1528 O O . LEU A 1 205 ? -56.117 -1.072 26.420 1.00 41.03 205 LEU A O 1
#

Organism: NCBI:txid2077276

Sequence (205 aa):
MLTNVGGYPMDNFTYCSSDDAVCSACSANWTTAYNAGEYVPSTAMCVGDSGCICLSSCETPNRDDTIVDNWCIPALDGSQFRLVAGLIAGTIALFVVATVITKRQLQRRQRQDALDREERQAARAALREARRPAASAHLPQLSLSGWAGMREKLVTSEQTQLAGGGAAAKPTLARTSTAPPAAIVEEGDGYRPMSPSEHPPRREL

pLDDT: mean 73.48, std 18.89, range [31.3, 96.69]

Secondary structure (DSSP, 8-state):
---------GGG-PBPPTT-HHHHHHHHHHHHHHHTT----TT-EEE-TTS-EEEHHHHSTTHHHHHIIIIIS----HHHHHHHHHHHHHHHHHHHHHHHHHHHHHHHHHHHHHHHHHHHHHHHHHHHHHTS-GGGGGS-----HHHHHHHHHHHHHHHHHHHS--S------------------------PPPPTT--------

Radius of gyration: 48.32 Å; chains: 1; bounding box: 86×56×118 Å